Protein AF-A0A510L829-F1 (afdb_monomer_lite)

Structure (mmCIF, N/CA/C/O backbone):
data_AF-A0A510L829-F1
#
_entry.id   AF-A0A510L829-F1
#
loop_
_atom_site.group_PDB
_atom_site.id
_atom_site.type_symbol
_atom_site.label_atom_id
_atom_site.label_alt_id
_atom_site.label_comp_id
_atom_site.label_asym_id
_atom_site.label_entity_id
_atom_site.label_seq_id
_atom_site.pdbx_PDB_ins_code
_atom_site.Cartn_x
_atom_site.Cartn_y
_atom_site.Cartn_z
_atom_site.occupancy
_atom_site.B_iso_or_equiv
_atom_site.auth_seq_id
_atom_site.auth_comp_id
_atom_site.auth_asym_id
_atom_site.auth_atom_id
_atom_site.pdbx_PDB_model_num
ATOM 1 N N . MET A 1 1 ? -24.852 4.505 -1.671 1.00 78.00 1 MET A N 1
ATOM 2 C CA . MET A 1 1 ? -24.824 4.849 -0.239 1.00 78.00 1 MET A CA 1
ATOM 3 C C . MET A 1 1 ? -24.201 6.215 -0.087 1.00 78.00 1 MET A C 1
ATOM 5 O O . MET A 1 1 ? -23.279 6.529 -0.834 1.00 78.00 1 MET A O 1
ATOM 9 N N . ASP A 1 2 ? -24.729 7.018 0.826 1.00 88.12 2 ASP A N 1
ATOM 10 C CA . ASP A 1 2 ? -24.046 8.216 1.311 1.00 88.12 2 ASP A CA 1
ATOM 11 C C . ASP A 1 2 ? -22.936 7.838 2.313 1.00 88.12 2 ASP A C 1
ATOM 13 O O . ASP A 1 2 ? -22.770 6.672 2.687 1.00 88.12 2 ASP A O 1
ATOM 17 N N . LEU A 1 3 ? -22.143 8.831 2.717 1.00 90.25 3 LEU A N 1
ATOM 18 C CA . LEU A 1 3 ? -21.015 8.643 3.630 1.00 90.25 3 LEU A CA 1
ATOM 19 C C . LEU A 1 3 ? -21.450 8.148 5.018 1.00 90.25 3 LEU A C 1
ATOM 21 O O . LEU A 1 3 ? -20.721 7.384 5.649 1.00 90.25 3 LEU A O 1
ATOM 25 N N . GLU A 1 4 ? -22.622 8.565 5.495 1.00 90.31 4 GLU A N 1
ATOM 26 C CA . GLU A 1 4 ? -23.095 8.223 6.835 1.00 90.31 4 GLU A CA 1
ATOM 27 C C . GLU A 1 4 ? -23.523 6.755 6.930 1.00 90.31 4 GLU A C 1
ATOM 29 O O . GLU A 1 4 ? -23.163 6.064 7.884 1.00 90.31 4 GLU A O 1
ATOM 34 N N . ASN A 1 5 ? -24.213 6.244 5.911 1.00 90.44 5 ASN A N 1
ATOM 35 C CA . ASN A 1 5 ? -24.582 4.834 5.830 1.00 90.44 5 ASN A CA 1
ATOM 36 C C . ASN A 1 5 ? -23.345 3.936 5.718 1.00 90.44 5 ASN A C 1
ATOM 38 O O . ASN A 1 5 ? -23.229 2.950 6.442 1.00 90.44 5 ASN A O 1
ATOM 42 N N . VAL A 1 6 ? -22.367 4.325 4.890 1.00 92.88 6 VAL A N 1
ATOM 43 C CA . VAL A 1 6 ? -21.080 3.614 4.799 1.00 92.88 6 VAL A CA 1
ATOM 44 C C . VAL A 1 6 ? -20.370 3.584 6.153 1.00 92.88 6 VAL A C 1
ATOM 46 O O . VAL A 1 6 ? -19.874 2.539 6.569 1.00 92.88 6 VAL A O 1
ATOM 49 N N . ARG A 1 7 ? -20.348 4.707 6.877 1.00 92.44 7 ARG A N 1
ATOM 50 C CA . ARG A 1 7 ? -19.762 4.778 8.221 1.00 92.44 7 ARG A CA 1
ATOM 51 C C . ARG A 1 7 ? -20.457 3.827 9.195 1.00 92.44 7 ARG A C 1
ATOM 53 O O . ARG A 1 7 ? -19.771 3.135 9.946 1.00 92.44 7 ARG A O 1
ATOM 60 N N . LYS A 1 8 ? -21.793 3.779 9.182 1.00 91.12 8 LYS A N 1
ATOM 61 C CA . LYS A 1 8 ? -22.579 2.868 10.031 1.00 91.12 8 LYS A CA 1
ATOM 62 C C . LYS A 1 8 ? -22.248 1.406 9.743 1.00 91.12 8 LYS A C 1
ATOM 64 O O . LYS A 1 8 ? -22.089 0.647 10.689 1.00 91.12 8 LYS A O 1
ATOM 69 N N . GLU A 1 9 ? -22.058 1.018 8.484 1.00 92.56 9 GLU A N 1
ATOM 70 C CA . GLU A 1 9 ? -21.646 -0.354 8.155 1.00 92.56 9 GLU A CA 1
ATOM 71 C C . GLU A 1 9 ? -20.223 -0.660 8.635 1.00 92.56 9 GLU A C 1
ATOM 73 O O . GLU A 1 9 ? -20.008 -1.652 9.329 1.00 92.56 9 GLU A O 1
ATOM 78 N N . ILE A 1 10 ? -19.262 0.226 8.355 1.00 92.06 10 ILE A N 1
ATOM 79 C CA . ILE A 1 10 ? -17.854 0.022 8.733 1.00 92.06 10 ILE A CA 1
ATOM 80 C C . ILE A 1 10 ? -17.678 -0.033 10.256 1.00 92.06 10 ILE A C 1
ATOM 82 O O . ILE A 1 10 ? -16.890 -0.838 10.746 1.00 92.06 10 ILE A O 1
ATOM 86 N N . LEU A 1 11 ? -18.390 0.801 11.017 1.00 89.25 11 LEU A N 1
ATOM 87 C CA . LEU A 1 11 ? -18.209 0.930 12.470 1.00 89.25 11 LEU A CA 1
ATOM 88 C C . LEU A 1 11 ? -19.285 0.207 13.299 1.00 89.25 11 LEU A C 1
ATOM 90 O O . LEU A 1 11 ? -19.182 0.124 14.528 1.00 89.25 11 LEU A O 1
ATOM 94 N N . GLY A 1 12 ? -20.349 -0.279 12.671 1.00 82.06 12 GLY A N 1
ATOM 95 C CA . GLY A 1 12 ? -21.508 -0.848 13.360 1.00 82.06 12 GLY A CA 1
ATOM 96 C C . GLY A 1 12 ? -21.617 -2.361 13.251 1.00 82.06 12 GLY A C 1
ATOM 97 O O . GLY A 1 12 ? -22.082 -2.984 14.201 1.00 82.06 12 GLY A O 1
ATOM 98 N N . VAL A 1 13 ? -21.179 -2.950 12.135 1.00 84.56 13 VAL A N 1
ATOM 99 C CA . VAL A 1 13 ? -21.468 -4.351 11.796 1.00 84.56 13 VAL A CA 1
ATOM 100 C C . VAL A 1 13 ? -20.179 -5.107 11.489 1.00 84.56 13 VAL A C 1
ATOM 102 O O . VAL A 1 13 ? -19.256 -4.568 10.884 1.00 84.56 13 VAL A O 1
ATOM 105 N N . LYS A 1 14 ? -20.093 -6.378 11.890 1.00 89.06 14 LYS A N 1
ATOM 106 C CA . LYS A 1 14 ? -19.001 -7.258 11.461 1.00 89.06 14 LYS A CA 1
ATOM 107 C C . LYS A 1 14 ? -19.240 -7.680 10.016 1.00 89.06 14 LYS A C 1
ATOM 109 O O . LYS A 1 14 ? -20.151 -8.459 9.769 1.00 89.06 14 LYS A O 1
ATOM 114 N N . LEU A 1 15 ? -18.406 -7.185 9.106 1.00 91.56 15 LEU A N 1
ATOM 115 C CA . LEU A 1 15 ? -18.567 -7.438 7.677 1.00 91.56 15 LEU A CA 1
ATOM 116 C C . LEU A 1 15 ? -17.893 -8.747 7.245 1.00 91.56 15 LEU A C 1
ATOM 118 O O . LEU A 1 15 ? -16.832 -9.136 7.772 1.00 91.56 15 LEU A O 1
ATOM 122 N N . ASP A 1 16 ? -18.500 -9.398 6.257 1.00 90.88 16 ASP A N 1
ATOM 123 C CA . ASP A 1 16 ? -17.880 -10.475 5.489 1.00 90.88 16 ASP A CA 1
ATOM 124 C C . ASP A 1 16 ? -17.062 -9.954 4.289 1.00 90.88 16 ASP A C 1
ATOM 126 O O . ASP A 1 16 ? -16.963 -8.751 4.035 1.00 90.88 16 ASP A O 1
ATOM 130 N N . ILE A 1 17 ? -16.416 -10.868 3.554 1.00 87.81 17 ILE A N 1
ATOM 131 C CA . ILE A 1 17 ? -15.543 -10.493 2.434 1.00 87.81 17 ILE A CA 1
ATOM 132 C C . ILE A 1 17 ? -16.301 -9.828 1.279 1.00 87.81 17 ILE A C 1
ATOM 134 O O . ILE A 1 17 ? -15.794 -8.876 0.689 1.00 87.81 17 ILE A O 1
ATOM 138 N N . SER A 1 18 ? -17.509 -10.299 0.970 1.00 89.88 18 SER A N 1
ATOM 139 C CA . SER A 1 18 ? -18.330 -9.780 -0.125 1.00 89.88 18 SER A CA 1
ATOM 140 C C . SER A 1 18 ? -18.865 -8.387 0.203 1.00 89.88 18 SER A C 1
ATOM 142 O O . SER A 1 18 ? -18.857 -7.483 -0.639 1.00 89.88 18 SER A O 1
ATOM 144 N N . GLU A 1 19 ? -19.232 -8.177 1.466 1.00 94.38 19 GLU A N 1
ATOM 145 C CA . GLU A 1 19 ? -19.656 -6.891 1.987 1.00 94.38 19 GLU A CA 1
ATOM 146 C C . GLU A 1 19 ? -18.511 -5.881 1.961 1.00 94.38 19 GLU A C 1
ATOM 148 O O . GLU A 1 19 ? -18.736 -4.740 1.555 1.00 94.38 19 GLU A O 1
ATOM 153 N N . TYR A 1 20 ? -17.270 -6.283 2.273 1.00 94.75 20 TYR A N 1
ATOM 154 C CA . TYR A 1 20 ? -16.120 -5.387 2.117 1.00 94.75 20 TYR A CA 1
ATOM 155 C C . TYR A 1 20 ? -15.978 -4.868 0.685 1.00 94.75 20 TYR A C 1
ATOM 157 O O . TYR A 1 20 ? -15.762 -3.669 0.514 1.00 94.75 20 TYR A O 1
ATOM 165 N N . PHE A 1 21 ? -16.165 -5.704 -0.346 1.00 94.12 21 PHE A N 1
ATOM 166 C CA . PHE A 1 21 ? -16.096 -5.238 -1.739 1.00 94.12 21 PHE A CA 1
ATOM 167 C C . PHE A 1 21 ? -17.168 -4.182 -2.025 1.00 94.12 21 PHE A C 1
ATOM 169 O O . PHE A 1 21 ? -16.870 -3.116 -2.579 1.00 94.12 21 PHE A O 1
ATOM 176 N N . ARG A 1 22 ? -18.411 -4.438 -1.595 1.00 95.50 22 ARG A N 1
ATOM 177 C CA . ARG A 1 22 ? -19.544 -3.513 -1.757 1.00 95.50 22 ARG A CA 1
ATOM 178 C C . ARG A 1 22 ? -19.311 -2.185 -1.034 1.00 95.50 22 ARG A C 1
ATOM 180 O O . ARG A 1 22 ? -19.528 -1.112 -1.610 1.00 95.50 22 ARG A O 1
ATOM 187 N N . VAL A 1 23 ? -18.876 -2.248 0.222 1.00 96.44 23 VAL A N 1
ATOM 188 C CA . VAL A 1 23 ? -18.633 -1.076 1.071 1.00 96.44 23 VAL A CA 1
ATOM 189 C C . VAL A 1 23 ? -17.452 -0.274 0.535 1.00 96.44 23 VAL A C 1
ATOM 191 O O . VAL A 1 23 ? -17.589 0.928 0.309 1.00 96.44 23 VAL A O 1
ATOM 194 N N . ALA A 1 24 ? -16.330 -0.925 0.218 1.00 96.62 24 ALA A N 1
ATOM 195 C CA . ALA A 1 24 ? -15.166 -0.280 -0.385 1.00 96.62 24 ALA A CA 1
ATOM 196 C C . ALA A 1 24 ? -15.499 0.381 -1.727 1.00 96.62 24 ALA A C 1
ATOM 198 O O . ALA A 1 24 ? -15.042 1.488 -2.001 1.00 96.62 24 ALA A O 1
ATOM 199 N N . PHE A 1 25 ? -16.357 -0.235 -2.546 1.00 96.69 25 PHE A N 1
ATOM 200 C CA . PHE A 1 25 ? -16.797 0.360 -3.811 1.00 96.69 25 PHE A CA 1
ATOM 201 C C . PHE A 1 25 ? -17.675 1.591 -3.601 1.00 96.69 25 PHE A C 1
ATOM 203 O O . PHE A 1 25 ? -17.568 2.572 -4.341 1.00 96.69 25 PHE A O 1
ATOM 210 N N . SER A 1 26 ? -18.497 1.583 -2.552 1.00 97.25 26 SER A N 1
ATOM 211 C CA . SER A 1 26 ? -19.253 2.765 -2.142 1.00 97.25 26 SER A CA 1
ATOM 212 C C . SER A 1 26 ? -18.320 3.889 -1.683 1.00 97.25 26 SER A C 1
ATOM 214 O O . SER A 1 26 ? -18.477 5.020 -2.142 1.00 97.25 26 SER A O 1
ATOM 216 N N . VAL A 1 27 ? -17.295 3.583 -0.875 1.00 97.44 27 VAL A N 1
ATOM 217 C CA . VAL A 1 27 ? -16.257 4.555 -0.478 1.00 97.44 27 VAL A CA 1
ATOM 218 C C . VAL A 1 27 ? -15.522 5.107 -1.700 1.00 97.44 27 VAL A C 1
ATOM 220 O O . VAL A 1 27 ? -15.381 6.321 -1.832 1.00 97.44 27 VAL A O 1
ATOM 223 N N . PHE A 1 28 ? -15.102 4.243 -2.625 1.00 97.19 28 PHE A N 1
ATOM 224 C CA . PHE A 1 28 ? -14.422 4.630 -3.861 1.00 97.19 28 PHE A CA 1
ATOM 225 C C . PHE A 1 28 ? -15.260 5.610 -4.692 1.00 97.19 28 PHE A C 1
ATOM 227 O O . PHE A 1 28 ? -14.765 6.667 -5.084 1.00 97.19 28 PHE A O 1
ATOM 234 N N . LYS A 1 29 ? -16.557 5.328 -4.885 1.00 97.00 29 LYS A N 1
ATOM 235 C CA . LYS A 1 29 ? -17.491 6.237 -5.573 1.00 97.00 29 LYS A CA 1
ATOM 236 C C . LYS A 1 29 ? -17.628 7.587 -4.871 1.00 97.00 29 LYS A C 1
ATOM 238 O O . LYS A 1 29 ? -17.609 8.622 -5.536 1.00 97.00 29 LYS A O 1
ATOM 243 N N . ILE A 1 30 ? -17.755 7.586 -3.543 1.00 96.12 30 ILE A N 1
ATOM 244 C CA . ILE A 1 30 ? -17.842 8.817 -2.743 1.00 96.12 30 ILE A CA 1
ATOM 245 C C . ILE A 1 30 ? -16.570 9.653 -2.924 1.00 96.12 30 ILE A C 1
ATOM 247 O O . ILE A 1 30 ? -16.647 10.852 -3.188 1.00 96.12 30 ILE A O 1
ATOM 251 N N . LEU A 1 31 ? -15.392 9.029 -2.848 1.00 96.19 31 LEU A N 1
ATOM 252 C CA . LEU A 1 31 ? -14.116 9.720 -3.032 1.00 96.19 31 LEU A CA 1
ATOM 253 C C . LEU A 1 31 ? -13.934 10.247 -4.459 1.00 96.19 31 LEU A C 1
ATOM 255 O O . LEU A 1 31 ? -13.468 11.373 -4.615 1.00 96.19 31 LEU A O 1
ATOM 259 N N . LEU A 1 32 ? -14.347 9.502 -5.488 1.00 95.06 32 LEU A N 1
ATOM 260 C CA . LEU A 1 32 ? -14.341 9.992 -6.870 1.00 95.06 32 LEU A CA 1
ATOM 261 C C . LEU A 1 32 ? -15.241 11.215 -7.060 1.00 95.06 32 LEU A C 1
ATOM 263 O O . LEU A 1 32 ? -14.905 12.109 -7.833 1.00 95.06 32 LEU A O 1
ATOM 267 N N . LYS A 1 33 ? -16.380 11.279 -6.363 1.00 95.00 33 LYS A N 1
ATOM 268 C CA . LYS A 1 33 ? -17.305 12.413 -6.464 1.00 95.00 33 LYS A CA 1
ATOM 269 C C . LYS A 1 33 ? -16.796 13.636 -5.701 1.00 95.00 33 LYS A C 1
ATOM 271 O O . LYS A 1 33 ? -16.801 14.738 -6.243 1.00 95.00 33 LYS A O 1
ATOM 276 N N . GLU A 1 34 ? -16.365 13.437 -4.459 1.00 92.94 34 GLU A N 1
ATOM 277 C CA . GLU A 1 34 ? -16.105 14.518 -3.499 1.00 92.94 34 GLU A CA 1
ATOM 278 C C . GLU A 1 34 ? -14.629 14.929 -3.420 1.00 92.94 34 GLU A C 1
ATOM 280 O O . GLU A 1 34 ? -14.325 16.073 -3.105 1.00 92.94 34 GLU A O 1
ATOM 285 N N . ASN A 1 35 ? -13.699 14.018 -3.709 1.00 92.88 35 ASN A N 1
ATOM 286 C CA . ASN A 1 35 ? -12.253 14.207 -3.560 1.00 92.88 35 ASN A CA 1
ATOM 287 C C . ASN A 1 35 ? -11.506 13.868 -4.866 1.00 92.88 35 ASN A C 1
ATOM 289 O O . ASN A 1 35 ? -10.515 13.135 -4.857 1.00 92.88 35 ASN A O 1
ATOM 293 N N . LYS A 1 36 ? -11.964 14.428 -5.995 1.00 94.50 36 LYS A N 1
ATOM 294 C CA . LYS A 1 36 ? -11.432 14.159 -7.348 1.00 94.50 36 LYS A CA 1
ATOM 295 C C . LYS A 1 36 ? -9.912 14.278 -7.446 1.00 94.50 36 LYS A C 1
ATOM 297 O O . LYS A 1 36 ? -9.271 13.375 -7.966 1.00 94.50 36 LYS A O 1
ATOM 302 N N . LEU A 1 37 ? -9.337 15.360 -6.909 1.00 95.19 37 LEU A N 1
ATOM 303 C CA . LEU A 1 37 ? -7.887 15.582 -6.939 1.00 95.19 37 LEU A CA 1
ATOM 304 C C . LEU A 1 37 ? -7.125 14.507 -6.165 1.00 95.19 37 LEU A C 1
ATOM 306 O O . LEU A 1 37 ? -6.118 14.013 -6.653 1.00 95.19 37 LEU A O 1
ATOM 310 N N . LEU A 1 38 ? -7.617 14.110 -4.987 1.00 95.31 38 LEU A N 1
ATOM 311 C CA . LEU A 1 38 ? -6.984 13.052 -4.199 1.00 95.31 38 LEU A CA 1
ATOM 312 C C . LEU A 1 38 ? -6.966 11.740 -4.986 1.00 95.31 38 LEU A C 1
ATOM 314 O O . LEU A 1 38 ? -5.921 11.117 -5.089 1.00 95.31 38 LEU A O 1
ATOM 318 N N . MET A 1 39 ? -8.106 11.365 -5.572 1.00 97.06 39 MET A N 1
ATOM 319 C CA . MET A 1 39 ? -8.224 10.146 -6.373 1.00 97.06 39 MET A CA 1
ATOM 320 C C . MET A 1 39 ? -7.363 10.193 -7.635 1.00 97.06 39 MET A C 1
ATOM 322 O O . MET A 1 39 ? -6.735 9.195 -7.975 1.00 97.06 39 MET A O 1
ATOM 326 N N . PHE A 1 40 ? -7.304 11.346 -8.304 1.00 96.00 40 PHE A N 1
ATOM 327 C CA . PHE A 1 40 ? -6.459 11.549 -9.475 1.00 96.00 40 PHE A CA 1
ATOM 328 C C . PHE A 1 40 ? -4.975 11.410 -9.129 1.00 96.00 40 PHE A C 1
ATOM 330 O O . PHE A 1 40 ? -4.264 10.680 -9.814 1.00 96.00 40 PHE A O 1
ATOM 337 N N . PHE A 1 41 ? -4.513 12.042 -8.045 1.00 95.25 41 PHE A N 1
ATOM 338 C CA . PHE A 1 41 ? -3.127 11.898 -7.603 1.00 95.25 41 PHE A CA 1
ATOM 339 C C . PHE A 1 41 ? -2.817 10.480 -7.126 1.00 95.25 41 PHE A C 1
ATOM 341 O O . PHE A 1 41 ? -1.756 9.980 -7.478 1.00 95.25 41 PHE A O 1
ATOM 348 N N . SER A 1 42 ? -3.728 9.801 -6.415 1.00 95.31 42 SER A N 1
ATOM 349 C CA . SER A 1 42 ? -3.552 8.382 -6.070 1.00 95.31 42 SER A CA 1
ATOM 350 C C . SER A 1 42 ? -3.389 7.530 -7.322 1.00 95.31 42 SER A C 1
ATOM 352 O O . SER A 1 42 ? -2.429 6.779 -7.420 1.00 95.31 42 SER A O 1
ATOM 354 N N . PHE A 1 43 ? -4.266 7.705 -8.313 1.00 95.56 43 PHE A N 1
ATOM 355 C CA . PHE A 1 43 ? -4.174 6.999 -9.587 1.00 95.56 43 PHE A CA 1
ATOM 356 C C . PHE A 1 43 ? -2.855 7.278 -10.314 1.00 95.56 43 PHE A C 1
ATOM 358 O O . PHE A 1 43 ? -2.173 6.335 -10.704 1.00 95.56 43 PHE A O 1
ATOM 365 N N . LEU A 1 44 ? -2.474 8.550 -10.467 1.00 94.00 44 LEU A N 1
ATOM 366 C CA . LEU A 1 44 ? -1.242 8.937 -11.154 1.00 94.00 44 LEU A CA 1
ATOM 367 C C . LEU A 1 44 ? -0.016 8.359 -10.445 1.00 94.00 44 LEU A C 1
ATOM 369 O O . LEU A 1 44 ? 0.896 7.850 -11.092 1.00 94.00 44 LEU A O 1
ATOM 373 N N . ILE A 1 45 ? -0.014 8.409 -9.111 1.00 92.25 45 ILE A N 1
ATOM 374 C CA . ILE A 1 45 ? 1.095 7.916 -8.310 1.00 92.25 45 ILE A CA 1
ATOM 375 C C . ILE A 1 45 ? 1.227 6.402 -8.446 1.00 92.25 45 ILE A C 1
ATOM 377 O O . ILE A 1 45 ? 2.311 5.888 -8.716 1.00 92.25 45 ILE A O 1
ATOM 381 N N . THR A 1 46 ? 0.118 5.681 -8.325 1.00 91.56 46 THR A N 1
ATOM 382 C CA . THR A 1 46 ? 0.093 4.237 -8.535 1.00 91.56 46 THR A CA 1
ATOM 383 C C . THR A 1 46 ? 0.517 3.871 -9.956 1.00 91.56 46 THR A C 1
ATOM 385 O O . THR A 1 46 ? 1.314 2.954 -10.124 1.00 91.56 46 THR A O 1
ATOM 388 N N . LEU A 1 47 ? 0.045 4.595 -10.975 1.00 90.62 47 LEU A N 1
ATOM 389 C CA . LEU A 1 47 ? 0.392 4.339 -12.372 1.00 90.62 47 LEU A CA 1
ATOM 390 C C . LEU A 1 47 ? 1.897 4.494 -12.619 1.00 90.62 47 LEU A C 1
ATOM 392 O O . LEU A 1 47 ? 2.514 3.587 -13.174 1.00 90.62 47 LEU A O 1
ATOM 396 N N . ILE A 1 48 ? 2.498 5.601 -12.169 1.00 88.81 48 ILE A N 1
ATOM 397 C CA . ILE A 1 48 ? 3.945 5.835 -12.301 1.00 88.81 48 ILE A CA 1
ATOM 398 C C . ILE A 1 48 ? 4.726 4.745 -11.562 1.00 88.81 48 ILE A C 1
ATOM 400 O O . ILE A 1 48 ? 5.674 4.194 -12.122 1.00 88.81 48 ILE A O 1
ATOM 404 N N . GLY A 1 49 ? 4.314 4.396 -10.340 1.00 86.31 49 GLY A N 1
ATOM 405 C CA . GLY A 1 49 ? 4.953 3.343 -9.549 1.00 86.31 49 GLY A CA 1
ATOM 406 C C . GLY A 1 49 ? 4.905 1.971 -10.228 1.00 86.31 49 GLY A C 1
ATOM 407 O O . GLY A 1 49 ? 5.926 1.294 -10.302 1.00 86.31 49 GLY A O 1
ATOM 408 N N . VAL A 1 50 ? 3.751 1.582 -10.780 1.00 84.44 50 VAL A N 1
ATOM 409 C CA . VAL A 1 50 ? 3.586 0.311 -11.504 1.00 84.44 50 VAL A CA 1
ATOM 410 C C . VAL A 1 50 ? 4.427 0.296 -12.776 1.00 84.44 50 VAL A C 1
ATOM 412 O O . VAL A 1 50 ? 5.180 -0.649 -12.985 1.00 84.44 50 VAL A O 1
ATOM 415 N N . VAL A 1 51 ? 4.336 1.336 -13.610 1.00 84.19 51 VAL A N 1
ATOM 416 C CA . VAL A 1 51 ? 5.072 1.401 -14.883 1.00 84.19 51 VAL A CA 1
ATOM 417 C C . VAL A 1 51 ? 6.578 1.359 -14.638 1.00 84.19 51 VAL A C 1
ATOM 419 O O . VAL A 1 51 ? 7.271 0.537 -15.232 1.00 84.19 51 VAL A O 1
ATOM 422 N N . SER A 1 52 ? 7.085 2.205 -13.739 1.00 81.62 52 SER A N 1
ATOM 423 C CA . SER A 1 52 ? 8.519 2.256 -13.437 1.00 81.62 52 SER A CA 1
ATOM 424 C C . SER A 1 52 ? 9.014 0.975 -12.757 1.00 81.62 52 SER A C 1
ATOM 426 O O . SER A 1 52 ? 10.046 0.450 -13.160 1.00 81.62 52 SER A O 1
ATOM 428 N N . GLY A 1 53 ? 8.264 0.411 -11.803 1.00 79.75 53 GLY A N 1
ATOM 429 C CA . GLY A 1 53 ? 8.652 -0.831 -11.126 1.00 79.75 53 GLY A CA 1
ATOM 430 C C . GLY A 1 53 ? 8.686 -2.039 -12.053 1.00 79.75 53 GLY A C 1
ATOM 431 O O . GLY A 1 53 ? 9.630 -2.821 -12.014 1.00 79.75 53 GLY A O 1
ATOM 432 N N . VAL A 1 54 ? 7.698 -2.165 -12.937 1.00 79.25 54 VAL A N 1
ATOM 433 C CA . VAL A 1 54 ? 7.666 -3.236 -13.935 1.00 79.25 54 VAL A CA 1
ATOM 434 C C . VAL A 1 54 ? 8.845 -3.134 -14.913 1.00 79.25 54 VAL A C 1
ATOM 436 O O . VAL A 1 54 ? 9.443 -4.157 -15.240 1.00 79.25 54 VAL A O 1
ATOM 439 N N . ILE A 1 55 ? 9.209 -1.923 -15.350 1.00 76.88 55 ILE A N 1
ATOM 440 C CA . ILE A 1 55 ? 10.356 -1.704 -16.247 1.00 76.88 55 ILE A CA 1
ATOM 441 C C . ILE A 1 55 ? 11.673 -2.061 -15.553 1.00 76.88 55 ILE A C 1
ATOM 443 O O . ILE A 1 55 ? 12.465 -2.796 -16.132 1.00 76.88 55 ILE A O 1
ATOM 447 N N . VAL A 1 56 ? 11.884 -1.607 -14.312 1.00 78.06 56 VAL A N 1
ATOM 448 C CA . VAL A 1 56 ? 13.115 -1.889 -13.549 1.00 78.06 56 VAL A CA 1
ATOM 449 C C . VAL A 1 56 ? 13.267 -3.385 -13.259 1.00 78.06 56 VAL A C 1
ATOM 451 O O . VAL A 1 56 ? 14.351 -3.935 -13.422 1.00 78.06 56 VAL A O 1
ATOM 454 N N . ILE A 1 57 ? 12.189 -4.077 -12.873 1.00 76.25 57 ILE A N 1
ATOM 455 C CA . ILE A 1 57 ? 12.234 -5.535 -12.666 1.00 76.25 57 ILE A CA 1
ATOM 456 C C . ILE A 1 57 ? 12.504 -6.255 -13.994 1.00 76.25 57 ILE A C 1
ATOM 458 O O . ILE A 1 57 ? 13.295 -7.195 -14.036 1.00 76.25 57 ILE A O 1
ATOM 462 N N . GLY A 1 58 ? 11.876 -5.812 -15.087 1.00 74.50 58 GLY A N 1
ATOM 463 C CA . GLY A 1 58 ? 12.140 -6.348 -16.421 1.00 74.50 58 GLY A CA 1
ATOM 464 C C . GLY A 1 58 ? 13.606 -6.188 -16.836 1.00 74.50 58 GLY A C 1
ATOM 465 O O . GLY A 1 58 ? 14.204 -7.142 -17.321 1.00 74.50 58 GLY A O 1
ATOM 466 N N . GLU A 1 59 ? 14.198 -5.017 -16.587 1.00 72.50 59 GLU A N 1
ATOM 467 C CA . GLU A 1 59 ? 15.621 -4.738 -16.811 1.00 72.50 59 GLU A CA 1
ATOM 468 C C . GLU A 1 59 ? 16.522 -5.686 -16.009 1.00 72.50 59 GLU A C 1
ATOM 470 O O . GLU A 1 59 ? 17.438 -6.273 -16.581 1.00 72.50 59 GLU A O 1
ATOM 475 N N . GLN A 1 60 ? 16.236 -5.892 -14.718 1.00 73.56 60 GLN A N 1
ATOM 476 C CA . GLN A 1 60 ? 16.999 -6.808 -13.860 1.00 73.56 60 GLN A CA 1
ATOM 477 C C . GLN A 1 60 ? 16.990 -8.243 -14.402 1.00 73.56 60 GLN A C 1
ATOM 479 O O . GLN A 1 60 ? 18.050 -8.847 -14.548 1.00 73.56 60 GLN A O 1
ATOM 484 N N . ILE A 1 61 ? 15.813 -8.759 -14.773 1.00 72.94 61 ILE A N 1
ATOM 485 C CA . ILE A 1 61 ? 15.660 -10.117 -15.325 1.00 72.94 61 ILE A CA 1
ATOM 486 C C . ILE A 1 61 ? 16.455 -10.277 -16.631 1.00 72.94 61 ILE A C 1
ATOM 488 O O . ILE A 1 61 ? 17.066 -11.314 -16.876 1.00 72.94 61 ILE A O 1
ATOM 492 N N . ILE A 1 62 ? 16.456 -9.253 -17.484 1.00 71.00 62 ILE A N 1
ATOM 493 C CA . ILE A 1 62 ? 17.160 -9.270 -18.773 1.00 71.00 62 ILE A CA 1
ATOM 494 C C . ILE A 1 62 ? 18.676 -9.135 -18.593 1.00 71.00 62 ILE A C 1
ATOM 496 O O . ILE A 1 62 ? 19.434 -9.760 -19.337 1.00 71.00 62 ILE A O 1
ATOM 500 N N . GLY A 1 63 ? 19.112 -8.347 -17.607 1.00 69.56 63 GLY A N 1
ATOM 501 C CA . GLY A 1 63 ? 20.509 -8.243 -17.188 1.00 69.56 63 GLY A CA 1
ATOM 502 C C . GLY A 1 63 ? 21.068 -9.576 -16.700 1.00 69.56 63 GLY A C 1
ATOM 503 O O . GLY A 1 63 ? 22.135 -9.983 -17.150 1.00 69.56 63 GLY A O 1
ATOM 504 N N . GLU A 1 64 ? 20.320 -10.291 -15.856 1.00 68.75 64 GLU A N 1
ATOM 505 C CA . GLU A 1 64 ? 20.687 -11.638 -15.393 1.00 68.75 64 GLU A CA 1
ATOM 506 C C . GLU A 1 64 ? 20.720 -12.673 -16.527 1.00 68.75 64 GLU A C 1
ATOM 508 O O . GLU A 1 64 ? 21.494 -13.624 -16.473 1.00 68.75 64 GLU A O 1
ATOM 513 N N . ALA A 1 65 ? 19.910 -12.485 -17.571 1.00 68.75 65 ALA A N 1
ATOM 514 C CA . ALA A 1 65 ? 19.876 -13.358 -18.742 1.00 68.75 65 ALA A CA 1
ATOM 515 C C . ALA A 1 65 ? 20.962 -13.045 -19.798 1.00 68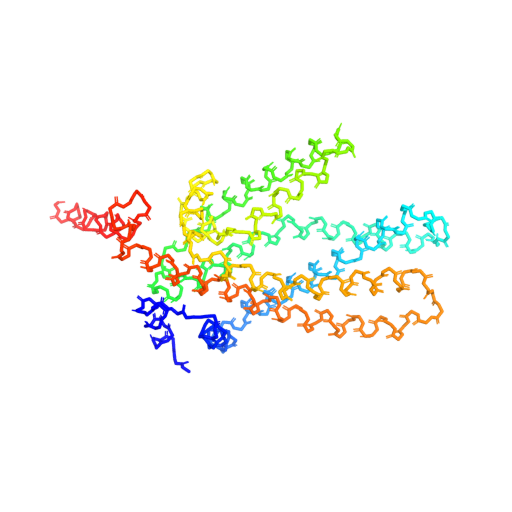.75 65 ALA A C 1
ATOM 517 O O . ALA A 1 65 ? 20.917 -13.626 -20.879 1.00 68.75 65 ALA A O 1
ATOM 518 N N . GLU A 1 66 ? 21.893 -12.114 -19.531 1.00 66.50 66 GLU A N 1
ATOM 519 C CA . GLU A 1 66 ? 22.955 -11.638 -20.449 1.00 66.50 66 GLU A CA 1
ATOM 520 C C . GLU A 1 66 ? 22.453 -11.030 -21.779 1.00 66.50 66 GLU A C 1
ATOM 522 O O . GLU A 1 66 ? 23.225 -10.705 -22.678 1.00 66.50 66 GLU A O 1
ATOM 527 N N . ILE A 1 67 ? 21.148 -10.776 -21.905 1.00 62.53 67 ILE A N 1
ATOM 528 C CA . ILE A 1 67 ? 20.536 -10.176 -23.106 1.00 62.53 67 ILE A CA 1
ATOM 529 C C . ILE A 1 67 ? 20.855 -8.665 -23.188 1.00 62.53 67 ILE A C 1
ATOM 531 O O . ILE A 1 67 ? 20.723 -8.034 -24.238 1.00 62.53 67 ILE A O 1
ATOM 535 N N . TYR A 1 68 ? 21.322 -8.072 -22.085 1.00 61.16 68 TYR A N 1
ATOM 536 C CA . TYR A 1 68 ? 21.527 -6.631 -21.932 1.00 61.16 68 TYR A CA 1
ATOM 537 C C . TYR A 1 68 ? 22.652 -6.038 -22.800 1.00 61.16 68 TYR A C 1
ATOM 539 O O . TYR A 1 68 ? 22.607 -4.856 -23.166 1.00 61.16 68 TYR A O 1
ATOM 547 N N . GLU A 1 69 ? 23.653 -6.839 -23.182 1.00 62.97 69 GLU A N 1
ATOM 548 C CA . GLU A 1 69 ? 24.730 -6.382 -24.074 1.00 62.97 69 GLU A CA 1
ATOM 549 C C . GLU A 1 69 ? 24.210 -5.988 -25.463 1.00 62.97 69 GLU A C 1
ATOM 551 O O . GLU A 1 69 ? 24.801 -5.126 -26.115 1.00 62.97 69 GLU A O 1
ATOM 556 N N . TYR A 1 70 ? 23.053 -6.526 -25.863 1.00 64.31 70 TYR A N 1
ATOM 557 C CA . TYR A 1 70 ? 22.436 -6.312 -27.171 1.00 64.31 70 TYR A CA 1
ATOM 558 C C . TYR A 1 70 ? 21.690 -4.973 -27.315 1.00 64.31 70 TYR A C 1
ATOM 560 O O . TYR A 1 70 ? 21.244 -4.634 -28.414 1.00 64.31 70 TYR A O 1
ATOM 568 N N . TYR A 1 71 ? 21.540 -4.194 -26.236 1.00 70.69 71 TYR A N 1
ATOM 569 C CA . TYR A 1 71 ? 20.893 -2.881 -26.306 1.00 70.69 71 TYR A CA 1
ATOM 570 C C . TYR A 1 71 ? 21.843 -1.776 -26.759 1.00 70.69 71 TYR A C 1
ATOM 572 O O . TYR A 1 71 ? 22.981 -1.653 -26.283 1.00 70.69 71 TYR A O 1
ATOM 580 N N . ASP A 1 72 ? 21.319 -0.905 -27.622 1.00 76.94 72 ASP A N 1
ATOM 581 C CA . ASP A 1 72 ? 21.985 0.329 -28.009 1.00 76.94 72 ASP A CA 1
ATOM 582 C C . ASP A 1 72 ? 22.119 1.317 -26.831 1.00 76.94 72 ASP A C 1
ATOM 584 O O . ASP A 1 72 ? 21.505 1.188 -25.766 1.00 76.94 72 ASP A O 1
ATOM 588 N N . ILE A 1 73 ? 22.973 2.324 -27.022 1.00 77.88 73 ILE A N 1
ATOM 589 C CA . ILE A 1 73 ? 23.262 3.352 -26.013 1.00 77.88 73 ILE A CA 1
ATOM 590 C C . ILE A 1 73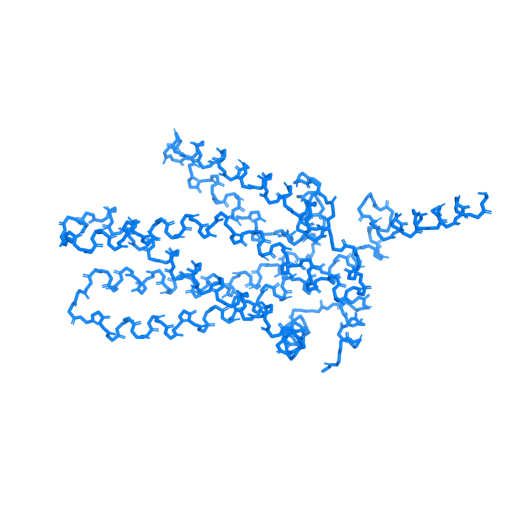 ? 22.000 4.134 -25.622 1.00 77.88 73 ILE A C 1
ATOM 592 O O . ILE A 1 73 ? 21.839 4.492 -24.457 1.00 77.88 73 ILE A O 1
ATOM 596 N N . VAL A 1 74 ? 21.094 4.385 -26.571 1.00 76.25 74 VAL A N 1
ATOM 597 C CA . VAL A 1 74 ? 19.868 5.159 -26.329 1.00 76.25 74 VAL A CA 1
ATOM 598 C C . VAL A 1 74 ? 18.938 4.406 -25.378 1.00 76.25 74 VAL A C 1
ATOM 600 O O . VAL A 1 74 ? 18.444 4.983 -24.412 1.00 76.25 74 VAL A O 1
ATOM 603 N N . THR A 1 75 ? 18.757 3.106 -25.593 1.00 74.25 75 THR A N 1
ATOM 604 C CA . THR A 1 75 ? 17.928 2.237 -24.754 1.00 74.25 75 THR A CA 1
ATOM 605 C C . THR A 1 75 ? 18.501 2.131 -23.344 1.00 74.25 75 THR A C 1
ATOM 607 O O . THR A 1 75 ? 17.766 2.288 -22.371 1.00 74.25 75 THR A O 1
ATOM 610 N N . LYS A 1 76 ? 19.825 1.971 -23.218 1.00 76.69 76 LYS A N 1
ATOM 611 C CA . LYS A 1 76 ? 20.517 1.964 -21.917 1.00 76.69 76 LYS A CA 1
ATOM 612 C C . LYS A 1 76 ? 20.325 3.279 -21.152 1.00 76.69 76 LYS A C 1
ATOM 614 O O . LYS A 1 76 ? 20.073 3.258 -19.950 1.00 76.69 76 LYS A O 1
ATOM 619 N N . LEU A 1 77 ? 20.386 4.425 -21.837 1.00 79.81 77 LEU A N 1
ATOM 620 C CA . LEU A 1 77 ? 20.123 5.735 -21.225 1.00 79.81 77 LEU A CA 1
ATOM 621 C C . LEU A 1 77 ? 18.668 5.881 -20.753 1.00 79.81 77 LEU A C 1
ATOM 623 O O . LEU A 1 77 ? 18.434 6.418 -19.670 1.00 79.81 77 LEU A O 1
ATOM 627 N N . ILE A 1 78 ? 17.696 5.388 -21.528 1.00 78.69 78 ILE A N 1
ATOM 628 C CA . ILE A 1 78 ? 16.276 5.392 -21.140 1.00 78.69 78 ILE A CA 1
ATOM 629 C C . ILE A 1 78 ? 16.055 4.534 -19.889 1.00 78.69 78 ILE A C 1
ATOM 631 O O . ILE A 1 78 ? 15.386 4.983 -18.959 1.00 78.69 78 ILE A O 1
ATOM 635 N N . LEU A 1 79 ? 16.632 3.332 -19.836 1.00 77.12 79 LEU A N 1
ATOM 636 C CA . LEU A 1 79 ? 16.519 2.435 -18.682 1.00 77.12 79 LEU A CA 1
ATOM 637 C C . LEU A 1 79 ? 17.154 3.041 -17.422 1.00 77.12 79 LEU A C 1
ATOM 639 O O . LEU A 1 79 ? 16.504 3.111 -16.378 1.00 77.12 79 LEU A O 1
ATOM 643 N N . ALA A 1 80 ? 18.354 3.617 -17.542 1.00 80.62 80 ALA A N 1
ATOM 644 C CA . ALA A 1 80 ? 19.001 4.333 -16.443 1.00 80.62 80 ALA A CA 1
ATOM 645 C C . ALA A 1 80 ? 18.144 5.505 -15.929 1.00 80.62 80 ALA A C 1
ATOM 647 O O . ALA A 1 80 ? 17.978 5.680 -14.719 1.00 80.62 80 ALA A O 1
ATOM 648 N N . PHE A 1 81 ? 17.544 6.284 -16.835 1.00 81.81 81 PHE A N 1
ATOM 649 C CA . PHE A 1 81 ? 16.614 7.350 -16.464 1.00 81.81 81 PHE A CA 1
ATOM 650 C C . PHE A 1 81 ? 15.375 6.803 -15.737 1.00 81.81 81 PHE A C 1
ATOM 652 O O . PHE A 1 81 ? 15.001 7.331 -14.690 1.00 81.81 81 PHE A O 1
ATOM 659 N N . MET A 1 82 ? 14.769 5.720 -16.232 1.00 79.25 82 MET A N 1
ATOM 660 C CA . MET A 1 82 ? 13.606 5.086 -15.598 1.00 79.25 82 MET A CA 1
ATOM 661 C C . MET A 1 82 ? 13.930 4.513 -14.215 1.00 79.25 82 MET A C 1
ATOM 663 O O . MET A 1 82 ? 13.110 4.635 -13.306 1.00 79.25 82 MET A O 1
ATOM 667 N N . SER A 1 83 ? 15.136 3.980 -14.021 1.00 79.75 83 SER A N 1
ATOM 668 C CA . SER A 1 83 ? 15.645 3.545 -12.718 1.00 79.75 83 SER A CA 1
ATOM 669 C C . SER A 1 83 ? 15.784 4.710 -11.726 1.00 79.75 83 SER A C 1
ATOM 671 O O . SER A 1 83 ? 15.385 4.593 -10.565 1.00 79.75 83 SER A O 1
ATOM 673 N N . ILE A 1 84 ? 16.263 5.876 -12.175 1.00 82.56 84 ILE A N 1
ATOM 674 C CA . ILE A 1 84 ? 16.316 7.093 -11.345 1.00 82.56 84 ILE A CA 1
ATOM 675 C C . ILE A 1 84 ? 14.902 7.579 -11.000 1.00 82.56 84 ILE A C 1
ATOM 677 O O . ILE A 1 84 ? 14.625 7.899 -9.841 1.00 82.56 84 ILE A O 1
ATOM 681 N N . VAL A 1 85 ? 13.991 7.602 -11.981 1.00 83.62 85 VAL A N 1
ATOM 682 C CA . VAL A 1 85 ? 12.579 7.954 -11.762 1.00 83.62 85 VAL A CA 1
ATOM 683 C C . VAL A 1 85 ? 11.956 7.014 -10.734 1.00 83.62 85 VAL A C 1
ATOM 685 O O . VAL A 1 85 ? 11.353 7.493 -9.775 1.00 83.62 85 VAL A O 1
ATOM 688 N N . TYR A 1 86 ? 12.152 5.701 -10.877 1.00 83.38 86 TYR A N 1
ATOM 689 C CA . TYR A 1 86 ? 11.687 4.695 -9.924 1.00 83.38 86 TYR A CA 1
ATOM 690 C C . TYR A 1 86 ? 12.209 4.981 -8.512 1.00 83.38 86 TYR A C 1
ATOM 692 O O . TYR A 1 86 ? 11.431 4.974 -7.558 1.00 83.38 86 TYR A O 1
ATOM 700 N N . LEU A 1 87 ? 13.498 5.295 -8.360 1.00 81.88 87 LEU A N 1
ATOM 701 C CA . LEU A 1 87 ? 14.107 5.575 -7.059 1.00 81.88 87 LEU A CA 1
ATOM 702 C C . LEU A 1 87 ? 13.510 6.822 -6.392 1.00 81.88 87 LEU A C 1
ATOM 704 O O . LEU A 1 87 ? 13.064 6.750 -5.245 1.00 81.88 87 LEU A O 1
ATOM 708 N N . ILE A 1 88 ? 13.439 7.948 -7.110 1.00 83.88 88 ILE A N 1
ATOM 709 C CA . ILE A 1 88 ? 12.829 9.192 -6.602 1.00 83.88 88 ILE A CA 1
ATOM 710 C C . ILE A 1 88 ? 11.378 8.929 -6.191 1.00 83.88 88 ILE A C 1
ATOM 712 O O . ILE A 1 88 ? 10.915 9.361 -5.130 1.00 83.88 88 ILE A O 1
ATOM 716 N N . PHE A 1 89 ? 10.664 8.175 -7.021 1.00 82.81 89 PHE A N 1
ATOM 717 C CA . PHE A 1 89 ? 9.263 7.876 -6.813 1.00 82.81 89 PHE A CA 1
ATOM 718 C C . PHE A 1 89 ? 9.019 6.966 -5.601 1.00 82.81 89 PHE A C 1
ATOM 720 O O . PHE A 1 89 ? 8.095 7.214 -4.824 1.00 82.81 89 PHE A O 1
ATOM 727 N N . ASN A 1 90 ? 9.863 5.958 -5.369 1.00 78.75 90 ASN A N 1
ATOM 728 C CA . ASN A 1 90 ? 9.786 5.090 -4.187 1.00 78.75 90 ASN A CA 1
ATOM 729 C C . ASN A 1 90 ? 10.116 5.816 -2.878 1.00 78.75 90 ASN A C 1
ATOM 731 O O . ASN A 1 90 ? 9.649 5.403 -1.819 1.00 78.75 90 ASN A O 1
ATOM 735 N N . ILE A 1 91 ? 10.868 6.917 -2.931 1.00 80.94 91 ILE A N 1
ATOM 736 C CA . ILE A 1 91 ? 11.125 7.757 -1.754 1.00 80.94 91 ILE A CA 1
ATOM 737 C C . ILE A 1 91 ? 9.915 8.657 -1.453 1.00 80.94 91 ILE A C 1
ATOM 739 O O . ILE A 1 91 ? 9.526 8.804 -0.293 1.00 80.94 91 ILE A O 1
ATOM 743 N N . GLY A 1 92 ? 9.300 9.253 -2.480 1.00 84.94 92 GLY A N 1
ATOM 744 C CA . GLY A 1 92 ? 8.184 10.194 -2.313 1.00 84.94 92 GLY A CA 1
ATOM 745 C C . GLY A 1 92 ? 6.815 9.537 -2.097 1.00 84.94 92 GLY A C 1
ATOM 746 O O . GLY A 1 92 ? 6.006 10.004 -1.288 1.00 84.94 92 GLY A O 1
ATOM 747 N N . SER A 1 93 ? 6.540 8.434 -2.795 1.00 88.50 93 SER A N 1
ATOM 748 C CA . SER A 1 93 ? 5.227 7.772 -2.790 1.00 88.50 93 SER A CA 1
ATOM 749 C C . SER A 1 93 ? 4.762 7.241 -1.425 1.00 88.50 93 SER A C 1
ATOM 751 O O . SER A 1 93 ? 3.563 7.367 -1.153 1.00 88.50 93 SER A O 1
ATOM 753 N N . PRO A 1 94 ? 5.621 6.752 -0.501 1.00 89.44 94 PRO A N 1
ATOM 754 C CA . PRO A 1 94 ? 5.174 6.305 0.818 1.00 89.44 94 PRO A CA 1
ATOM 755 C C . PRO A 1 94 ? 4.549 7.427 1.650 1.00 89.44 94 PRO A C 1
ATOM 757 O O . PRO A 1 94 ? 3.633 7.173 2.436 1.00 89.44 94 PRO A O 1
ATOM 760 N N . PHE A 1 95 ? 5.000 8.675 1.468 1.00 91.94 95 PHE A N 1
ATOM 761 C CA . PHE A 1 95 ? 4.386 9.823 2.131 1.00 91.94 95 PHE A CA 1
ATOM 762 C C . PHE A 1 95 ? 2.970 10.064 1.620 1.00 91.94 95 PHE A C 1
ATOM 764 O O . PHE A 1 95 ? 2.037 10.170 2.419 1.00 91.94 95 PHE A O 1
ATOM 771 N N . PHE A 1 96 ? 2.796 10.095 0.297 1.00 93.06 96 PHE A N 1
ATOM 772 C CA . PHE A 1 96 ? 1.477 10.274 -0.296 1.00 93.06 96 PHE A CA 1
ATOM 773 C C . PHE A 1 96 ? 0.535 9.121 0.067 1.00 93.06 96 PHE A C 1
ATOM 775 O O . PHE A 1 96 ? -0.605 9.370 0.450 1.00 93.06 96 PHE A O 1
ATOM 782 N N . LYS A 1 97 ? 1.013 7.873 0.030 1.00 90.69 97 LYS A N 1
ATOM 783 C CA . LYS A 1 97 ? 0.233 6.699 0.438 1.00 90.69 97 LYS A CA 1
ATOM 784 C C . LYS A 1 97 ? -0.236 6.811 1.888 1.00 90.69 97 LYS A C 1
ATOM 786 O O . LYS A 1 97 ? -1.419 6.650 2.176 1.00 90.69 97 LYS A O 1
ATOM 791 N N . GLY A 1 98 ? 0.662 7.182 2.799 1.00 92.31 98 GLY A N 1
ATOM 792 C CA . GLY A 1 98 ? 0.303 7.422 4.194 1.00 92.31 98 GLY A CA 1
ATOM 793 C C . GLY A 1 98 ? -0.682 8.586 4.379 1.00 92.31 98 GLY A C 1
ATOM 794 O O . GLY A 1 98 ? -1.587 8.502 5.213 1.00 92.31 98 GLY A O 1
ATOM 795 N N . TYR A 1 99 ? -0.557 9.650 3.579 1.00 94.81 99 TYR A N 1
ATOM 796 C CA . TYR A 1 99 ? -1.505 10.768 3.559 1.00 94.81 99 TYR A CA 1
ATOM 797 C C . TYR A 1 99 ? -2.884 10.318 3.072 1.00 94.81 99 TYR A C 1
ATOM 799 O O . TYR A 1 99 ? -3.886 10.618 3.723 1.00 94.81 99 TYR A O 1
ATOM 807 N N . PHE A 1 100 ? -2.933 9.564 1.973 1.00 95.75 100 PHE A N 1
ATOM 808 C CA . PHE A 1 100 ? -4.149 8.985 1.417 1.00 95.75 100 PHE A CA 1
ATOM 809 C C . PHE A 1 100 ? -4.855 8.107 2.454 1.00 95.75 100 PHE A C 1
ATOM 811 O O . PHE A 1 100 ? -6.030 8.335 2.745 1.00 95.75 100 PHE A O 1
ATOM 818 N N . PHE A 1 101 ? -4.119 7.196 3.100 1.00 94.69 101 PHE A N 1
ATOM 819 C CA . PHE A 1 101 ? -4.657 6.288 4.115 1.00 94.69 101 PHE A CA 1
ATOM 820 C C . PHE A 1 101 ? -5.281 7.051 5.280 1.00 94.69 101 PHE A C 1
ATOM 822 O O . PHE A 1 101 ? -6.443 6.822 5.612 1.00 94.69 101 PHE A O 1
ATOM 829 N N . ARG A 1 102 ? -4.554 8.015 5.860 1.00 93.81 102 ARG A N 1
ATOM 830 C CA . ARG A 1 102 ? -5.081 8.845 6.954 1.00 93.81 102 ARG A CA 1
ATOM 831 C C . ARG A 1 102 ? -6.293 9.656 6.529 1.00 93.81 102 ARG A C 1
ATOM 833 O O . ARG A 1 102 ? -7.278 9.703 7.255 1.00 93.81 102 ARG A O 1
ATOM 840 N N . LYS A 1 103 ? -6.229 10.304 5.365 1.00 95.06 103 LYS A N 1
ATOM 841 C CA . LYS A 1 103 ? -7.295 11.190 4.895 1.00 95.06 103 LYS A CA 1
ATOM 842 C C . LYS A 1 103 ? -8.592 10.427 4.650 1.00 95.06 103 LYS A C 1
ATOM 844 O O . LYS A 1 103 ? -9.655 10.906 5.039 1.00 95.06 103 LYS A O 1
ATOM 849 N N . VAL A 1 104 ? -8.513 9.248 4.035 1.00 96.06 104 VAL A N 1
ATOM 850 C CA . VAL A 1 104 ? -9.678 8.381 3.830 1.00 96.06 104 VAL A CA 1
ATOM 851 C C . VAL A 1 104 ? -10.174 7.839 5.168 1.00 96.06 104 VAL A C 1
ATOM 853 O O . VAL A 1 104 ? -11.358 7.980 5.464 1.00 96.06 104 VAL A O 1
ATOM 856 N N . ALA A 1 105 ? -9.287 7.300 6.008 1.00 95.31 105 ALA A N 1
ATOM 857 C CA . ALA A 1 105 ? -9.674 6.713 7.286 1.00 95.31 105 ALA A CA 1
ATOM 858 C C . ALA A 1 105 ? -10.362 7.723 8.214 1.00 95.31 105 ALA A C 1
ATOM 860 O O . ALA A 1 105 ? -11.482 7.496 8.661 1.00 95.31 105 ALA A O 1
ATOM 861 N N . PHE A 1 106 ? -9.758 8.893 8.419 1.00 93.25 106 PHE A N 1
ATOM 862 C CA . PHE A 1 106 ? -10.325 9.938 9.268 1.00 93.25 106 PHE A CA 1
ATOM 863 C C . PHE A 1 106 ? -11.631 10.508 8.722 1.00 93.25 106 PHE A C 1
ATOM 865 O O . PHE A 1 106 ? -12.515 10.862 9.498 1.00 93.25 106 PHE A O 1
ATOM 872 N N . LYS A 1 107 ? -11.818 10.537 7.399 1.00 93.88 107 LYS A N 1
ATOM 873 C CA . LYS A 1 107 ? -13.119 10.880 6.816 1.00 93.88 107 LYS A CA 1
ATOM 874 C C . LYS A 1 107 ? -14.189 9.845 7.180 1.00 93.88 107 LYS A C 1
ATOM 876 O O . LYS A 1 107 ? -15.296 10.216 7.583 1.00 93.88 107 LYS A O 1
ATOM 881 N N . LEU A 1 108 ? -13.861 8.557 7.070 1.00 93.38 108 LEU A N 1
ATOM 882 C CA . LEU A 1 108 ? -14.772 7.468 7.430 1.00 93.38 108 LEU A CA 1
ATOM 883 C C . LEU A 1 108 ? -15.096 7.470 8.928 1.00 93.38 108 LEU A C 1
ATOM 885 O O . LEU A 1 108 ? -16.242 7.232 9.290 1.00 93.38 108 LEU A O 1
ATOM 889 N N . GLU A 1 109 ? -14.146 7.844 9.783 1.00 91.31 109 GLU A N 1
ATOM 890 C CA . GLU A 1 109 ? -14.329 7.924 11.240 1.00 91.31 109 GLU A CA 1
ATOM 891 C C . GLU A 1 109 ? -14.959 9.229 11.746 1.00 91.31 109 GLU A C 1
ATOM 893 O O . GLU A 1 109 ? -15.272 9.324 12.926 1.00 91.31 109 GLU A O 1
ATOM 898 N N . ASN A 1 110 ? -15.169 10.226 10.880 1.00 89.38 110 ASN A N 1
ATOM 899 C CA . ASN A 1 110 ? -15.538 11.596 11.273 1.00 89.38 110 ASN A CA 1
ATOM 900 C C . ASN A 1 110 ? -14.477 12.354 12.085 1.00 89.38 110 ASN A C 1
ATOM 902 O O . ASN A 1 110 ? -14.811 13.287 12.808 1.00 89.38 110 ASN A O 1
ATOM 906 N N . ASN A 1 111 ? -13.210 11.970 11.969 1.00 86.19 111 ASN A N 1
ATOM 907 C CA . ASN A 1 111 ? -12.116 12.505 12.771 1.00 86.19 111 ASN A CA 1
ATOM 908 C C . ASN A 1 111 ? -11.094 13.285 11.924 1.00 86.19 111 ASN A C 1
ATOM 910 O O . ASN A 1 111 ? -9.880 13.133 12.055 1.00 86.19 111 ASN A O 1
ATOM 914 N N . THR A 1 112 ? -11.573 14.101 10.981 1.00 81.88 112 THR A N 1
ATOM 915 C CA . THR A 1 112 ? -10.713 14.791 10.001 1.00 81.88 112 THR A CA 1
ATOM 916 C C . THR A 1 112 ? -9.725 15.773 10.629 1.00 81.88 112 THR A C 1
ATOM 918 O O . THR A 1 112 ? -8.678 16.035 10.038 1.00 81.88 112 THR A O 1
ATOM 921 N N . ASN A 1 113 ? -10.022 16.281 11.827 1.00 79.25 113 ASN A N 1
ATOM 922 C CA . ASN A 1 113 ? -9.197 17.269 12.525 1.00 79.25 113 ASN A CA 1
ATOM 923 C C . ASN A 1 113 ? -7.910 16.662 13.113 1.00 79.25 113 ASN A C 1
ATOM 925 O O . ASN A 1 113 ? -6.934 17.383 13.306 1.00 79.25 113 ASN A O 1
ATOM 929 N N . ASN A 1 114 ? -7.851 15.338 13.305 1.00 80.31 114 ASN A N 1
ATOM 930 C CA . ASN A 1 114 ? -6.672 14.656 13.857 1.00 80.31 114 ASN A CA 1
ATOM 931 C C . ASN A 1 114 ? -5.570 14.384 12.808 1.00 80.31 114 ASN A C 1
ATOM 933 O O . ASN A 1 114 ? -4.552 13.743 13.100 1.00 80.31 114 ASN A O 1
ATOM 937 N N . LEU A 1 115 ? -5.717 14.894 11.577 1.00 85.69 115 LEU A N 1
ATOM 938 C CA . LEU A 1 115 ? -4.722 14.754 10.513 1.00 85.69 115 LEU A CA 1
ATOM 939 C C . LEU A 1 115 ? -3.460 15.593 10.775 1.00 85.69 115 LEU A C 1
ATOM 941 O O . LEU A 1 115 ? -3.337 16.729 10.332 1.00 85.69 115 LEU A O 1
ATOM 945 N N . ASN A 1 116 ? -2.461 14.991 11.422 1.00 88.44 116 ASN A N 1
ATOM 946 C CA . ASN A 1 116 ? -1.158 15.623 11.638 1.00 88.44 116 ASN A CA 1
ATOM 947 C C . ASN A 1 116 ? -0.112 15.172 10.595 1.00 88.44 116 ASN A C 1
ATOM 949 O O . ASN A 1 116 ? 0.383 14.039 10.645 1.00 88.44 116 ASN A O 1
ATOM 953 N N . LEU A 1 117 ? 0.247 16.068 9.667 1.00 90.12 117 LEU A N 1
ATOM 954 C CA . LEU A 1 117 ? 1.220 15.801 8.597 1.00 90.12 117 LEU A CA 1
ATOM 955 C C . LEU A 1 117 ? 2.665 15.687 9.102 1.00 90.12 117 LEU A C 1
ATOM 957 O O . LEU A 1 117 ? 3.411 14.854 8.596 1.00 90.12 117 LEU A O 1
ATOM 961 N N . GLY A 1 118 ? 3.053 16.447 10.130 1.00 89.19 118 GLY A N 1
ATOM 962 C CA . GLY A 1 118 ? 4.396 16.362 10.718 1.00 89.19 118 GLY A CA 1
ATOM 963 C C . GLY A 1 118 ? 4.662 14.992 11.347 1.00 89.19 118 GLY A C 1
ATOM 964 O O . GLY A 1 118 ? 5.689 14.363 11.094 1.00 89.19 118 GLY A O 1
ATOM 965 N N . LYS A 1 119 ? 3.682 14.453 12.087 1.00 88.62 119 LYS A N 1
ATOM 966 C CA . LYS A 1 119 ? 3.748 13.083 12.626 1.00 88.62 119 LYS A CA 1
ATOM 967 C C . LYS A 1 119 ? 3.813 12.033 11.513 1.00 88.62 119 LYS A C 1
ATOM 969 O O . LYS A 1 119 ? 4.508 11.031 11.669 1.00 88.62 119 LYS A O 1
ATOM 974 N N . LEU A 1 120 ? 3.090 12.238 10.407 1.00 90.69 120 LEU A N 1
ATOM 975 C CA . LEU A 1 120 ? 3.156 11.345 9.246 1.00 90.69 120 LEU A CA 1
ATOM 976 C C . LEU A 1 120 ? 4.545 11.377 8.597 1.00 90.69 120 LEU A C 1
ATOM 978 O O . LEU A 1 120 ? 5.109 10.322 8.327 1.00 90.69 120 LEU A O 1
ATOM 982 N N . TYR A 1 121 ? 5.107 12.569 8.398 1.00 91.19 121 TYR A N 1
ATOM 983 C CA . TYR A 1 121 ? 6.433 12.755 7.816 1.00 91.19 121 TYR A CA 1
ATOM 984 C C . TYR A 1 121 ? 7.507 11.989 8.599 1.00 91.19 121 TYR A C 1
ATOM 986 O O . TYR A 1 121 ? 8.237 11.183 8.028 1.00 91.19 121 TYR A O 1
ATOM 994 N N . ILE A 1 122 ? 7.529 12.136 9.929 1.00 90.38 122 ILE A N 1
ATOM 995 C CA . ILE A 1 122 ? 8.477 11.420 10.800 1.00 90.38 122 ILE A CA 1
ATOM 996 C C . ILE A 1 122 ? 8.304 9.897 10.693 1.00 90.38 122 ILE A C 1
ATOM 998 O O . ILE A 1 122 ? 9.290 9.160 10.702 1.00 90.38 122 ILE A O 1
ATOM 1002 N N . LYS A 1 123 ? 7.065 9.399 10.593 1.00 89.12 123 LYS A N 1
ATOM 1003 C CA . LYS A 1 123 ? 6.802 7.964 10.396 1.00 89.12 123 LYS A CA 1
ATOM 1004 C C . LYS A 1 123 ? 7.367 7.467 9.073 1.00 89.12 123 LYS A C 1
ATOM 1006 O O . LYS A 1 123 ? 8.065 6.461 9.043 1.00 89.12 123 LYS A O 1
ATOM 1011 N N . VAL A 1 124 ? 7.116 8.196 7.994 1.00 89.50 124 VAL A N 1
ATOM 1012 C CA . VAL A 1 124 ? 7.618 7.835 6.667 1.00 89.50 124 VAL A CA 1
ATOM 1013 C C . VAL A 1 124 ? 9.147 7.821 6.655 1.00 89.50 124 VAL A C 1
ATOM 1015 O O . VAL A 1 124 ? 9.723 6.849 6.182 1.00 89.50 124 VAL A O 1
ATOM 1018 N N . LEU A 1 125 ? 9.809 8.810 7.267 1.00 90.06 125 LEU A N 1
ATOM 1019 C CA . LEU A 1 125 ? 11.270 8.812 7.406 1.00 90.06 125 LEU A CA 1
ATOM 1020 C C . LEU A 1 125 ? 11.796 7.598 8.182 1.00 90.06 125 LEU A C 1
ATOM 1022 O O . LEU A 1 125 ? 12.774 6.986 7.764 1.00 90.06 125 LEU A O 1
ATOM 1026 N N . LYS A 1 126 ? 11.148 7.221 9.293 1.00 88.31 126 LYS A N 1
ATOM 1027 C CA . LYS A 1 126 ? 11.532 6.024 10.063 1.00 88.31 126 LYS A CA 1
ATOM 1028 C C . LYS A 1 126 ? 11.394 4.753 9.231 1.00 88.31 126 LYS A C 1
ATOM 1030 O O . LYS A 1 126 ? 12.277 3.905 9.277 1.00 88.31 126 LYS A O 1
ATOM 1035 N N . LEU A 1 127 ? 10.305 4.629 8.474 1.00 84.38 127 LEU A N 1
ATOM 1036 C CA . LEU A 1 127 ? 10.082 3.492 7.587 1.00 84.38 127 LEU A CA 1
ATOM 1037 C C . LEU A 1 127 ? 11.142 3.436 6.478 1.00 84.38 127 LEU A C 1
ATOM 1039 O O . LEU A 1 127 ? 11.744 2.386 6.281 1.00 84.38 127 LEU A O 1
ATOM 1043 N N . LEU A 1 128 ? 11.413 4.560 5.808 1.00 84.38 128 LEU A N 1
ATOM 1044 C CA . LEU A 1 128 ? 12.453 4.655 4.780 1.00 84.38 128 LEU A CA 1
ATOM 1045 C C . LEU A 1 128 ? 13.835 4.313 5.345 1.00 84.38 128 LEU A C 1
ATOM 1047 O O . LEU A 1 128 ? 14.566 3.548 4.729 1.00 84.38 128 LEU A O 1
ATOM 1051 N N . GLY A 1 129 ? 14.172 4.801 6.542 1.00 82.44 129 GLY A N 1
ATOM 1052 C CA . GLY A 1 129 ? 15.420 4.454 7.224 1.00 82.44 129 GLY A CA 1
ATOM 1053 C C . GLY A 1 129 ? 15.555 2.952 7.487 1.00 82.44 129 GLY A C 1
ATOM 1054 O O . GLY A 1 129 ? 16.611 2.381 7.229 1.00 82.44 129 GLY A O 1
ATOM 1055 N N . VAL A 1 130 ? 14.480 2.287 7.928 1.00 82.19 130 VAL A N 1
ATOM 1056 C CA . VAL A 1 130 ? 14.472 0.824 8.101 1.00 82.19 130 VAL A CA 1
ATOM 1057 C C . VAL A 1 130 ? 14.656 0.110 6.764 1.00 82.19 130 VAL A C 1
ATOM 1059 O O . VAL A 1 130 ? 15.493 -0.782 6.675 1.00 82.19 130 VAL A O 1
ATOM 1062 N N . VAL A 1 131 ? 13.933 0.517 5.716 1.00 77.69 131 VAL A N 1
ATOM 1063 C CA . VAL A 1 131 ? 14.072 -0.074 4.374 1.00 77.69 131 VAL A CA 1
ATOM 1064 C C . VAL A 1 131 ? 15.496 0.088 3.842 1.00 77.69 131 VAL A C 1
ATOM 1066 O O . VAL A 1 131 ? 16.049 -0.871 3.311 1.00 77.69 131 VAL A O 1
ATOM 1069 N N . LEU A 1 132 ? 16.122 1.253 4.028 1.00 78.00 132 LEU A N 1
ATOM 1070 C CA . LEU A 1 132 ? 17.510 1.497 3.629 1.00 78.00 132 LEU A CA 1
ATOM 1071 C C . LEU A 1 132 ? 18.485 0.582 4.374 1.00 78.00 132 LEU A C 1
ATOM 1073 O O . LEU A 1 132 ? 19.305 -0.069 3.733 1.00 78.00 132 LEU A O 1
ATOM 1077 N N . VAL A 1 133 ? 18.373 0.479 5.703 1.00 78.31 133 VAL A N 1
ATOM 1078 C CA . VAL A 1 133 ? 19.226 -0.414 6.506 1.00 78.31 133 VAL A CA 1
ATOM 1079 C C . VAL A 1 133 ? 19.078 -1.864 6.046 1.00 78.31 133 VAL A C 1
ATOM 1081 O O . VAL A 1 133 ? 20.081 -2.540 5.825 1.00 78.31 133 VAL A O 1
ATOM 1084 N N . LEU A 1 134 ? 17.844 -2.332 5.839 1.00 73.44 134 LEU A N 1
ATOM 1085 C CA . LEU A 1 134 ? 17.591 -3.682 5.336 1.00 73.44 134 LEU A CA 1
ATOM 1086 C C . LEU A 1 134 ? 18.158 -3.882 3.925 1.00 73.44 134 LEU A C 1
ATOM 1088 O O . LEU A 1 134 ? 18.739 -4.925 3.657 1.00 73.44 134 LEU A O 1
ATOM 1092 N N . SER A 1 135 ? 18.048 -2.881 3.048 1.00 69.44 135 SER A N 1
ATOM 1093 C CA . SER A 1 135 ? 18.586 -2.936 1.681 1.00 69.44 135 SER A CA 1
ATOM 1094 C C . SER A 1 135 ? 20.115 -3.014 1.667 1.00 69.44 135 SER A C 1
ATOM 1096 O O . SER A 1 135 ? 20.681 -3.773 0.888 1.00 69.44 135 SER A O 1
ATOM 1098 N N . VAL A 1 136 ? 20.797 -2.291 2.560 1.00 72.38 136 VAL A N 1
ATOM 1099 C CA . VAL A 1 136 ? 22.260 -2.371 2.705 1.00 72.38 136 VAL A CA 1
ATOM 1100 C C . VAL A 1 136 ? 22.681 -3.745 3.222 1.00 72.38 136 VAL A C 1
ATOM 1102 O O . VAL A 1 136 ? 23.571 -4.361 2.644 1.00 72.38 136 VAL A O 1
ATOM 1105 N N . ILE A 1 137 ? 22.017 -4.262 4.263 1.00 68.81 137 ILE A N 1
ATOM 1106 C CA . ILE A 1 137 ? 22.277 -5.616 4.787 1.00 68.81 137 ILE A CA 1
ATOM 1107 C C . ILE A 1 137 ? 22.093 -6.663 3.681 1.00 68.81 137 ILE A C 1
ATOM 1109 O O . ILE A 1 137 ? 22.910 -7.568 3.538 1.00 68.81 137 ILE A O 1
ATOM 1113 N N . SER A 1 138 ? 21.043 -6.503 2.878 1.00 64.75 138 SER A N 1
ATOM 1114 C CA . SER A 1 138 ? 20.739 -7.334 1.719 1.00 64.75 138 SER A CA 1
ATOM 1115 C C . SER A 1 138 ? 21.878 -7.372 0.691 1.00 64.75 138 SER A C 1
ATOM 1117 O O . SER A 1 138 ? 22.202 -8.451 0.209 1.00 64.75 138 SER A O 1
ATOM 1119 N N . ILE A 1 139 ? 22.537 -6.249 0.388 1.00 66.12 139 ILE A N 1
ATOM 1120 C CA . ILE A 1 139 ? 23.664 -6.211 -0.567 1.00 66.12 139 ILE A CA 1
ATOM 1121 C C . ILE A 1 139 ? 24.839 -7.072 -0.085 1.00 66.12 139 ILE A C 1
ATOM 1123 O O . ILE A 1 139 ? 25.408 -7.830 -0.861 1.00 66.12 139 ILE A O 1
ATOM 1127 N N . PHE A 1 140 ? 25.186 -6.993 1.201 1.00 63.38 140 PHE A N 1
ATOM 1128 C CA . PHE A 1 140 ? 26.311 -7.752 1.765 1.00 63.38 140 PHE A CA 1
ATOM 1129 C C . PHE A 1 140 ? 26.010 -9.237 1.980 1.00 63.38 140 PHE A C 1
ATOM 1131 O O . PHE A 1 140 ? 26.910 -10.023 2.266 1.00 63.38 140 PHE A O 1
ATOM 1138 N N . ALA A 1 141 ? 24.745 -9.627 1.869 1.00 64.31 141 ALA A N 1
ATOM 1139 C CA . ALA A 1 141 ? 24.286 -10.956 2.199 1.00 64.31 141 ALA A CA 1
ATOM 1140 C C . ALA A 1 141 ? 23.660 -11.604 0.960 1.00 64.31 141 ALA A C 1
ATOM 1142 O O . ALA A 1 141 ? 22.478 -11.928 0.979 1.00 64.31 141 ALA A O 1
ATOM 1143 N N . GLU A 1 142 ? 24.450 -11.789 -0.105 1.00 56.19 142 GLU A N 1
ATOM 1144 C CA . GLU A 1 142 ? 24.064 -12.197 -1.477 1.00 56.19 142 GLU A CA 1
ATOM 1145 C C . GLU A 1 142 ? 23.017 -13.337 -1.597 1.00 56.19 142 GLU A C 1
ATOM 1147 O O . GLU A 1 142 ? 22.345 -13.442 -2.618 1.00 56.19 142 GLU A O 1
ATOM 1152 N N . LYS A 1 143 ? 22.804 -14.167 -0.559 1.00 52.91 143 LYS A N 1
ATOM 1153 C CA . LYS A 1 143 ? 21.741 -15.204 -0.481 1.00 52.91 143 LYS A CA 1
ATOM 1154 C C . LYS A 1 143 ? 20.660 -14.994 0.600 1.00 52.91 143 LYS A C 1
ATOM 1156 O O . LYS A 1 143 ? 19.692 -15.744 0.652 1.00 52.91 143 LYS A O 1
ATOM 1161 N N . ILE A 1 144 ? 20.812 -14.001 1.471 1.00 51.06 144 ILE A N 1
ATOM 1162 C CA . ILE A 1 144 ? 19.890 -13.620 2.560 1.00 51.06 144 ILE A CA 1
ATOM 1163 C C . ILE A 1 144 ? 19.035 -12.402 2.154 1.00 51.06 144 ILE A C 1
ATOM 1165 O O . ILE A 1 144 ? 17.970 -12.176 2.727 1.00 51.06 144 ILE A O 1
ATOM 1169 N N . SER A 1 145 ? 19.442 -11.645 1.130 1.00 45.97 145 SER A N 1
ATOM 1170 C CA . SER A 1 145 ? 18.724 -10.461 0.636 1.00 45.97 145 SER A CA 1
ATOM 1171 C C . SER A 1 145 ? 17.275 -10.753 0.222 1.00 45.97 145 SER A C 1
ATOM 1173 O O . SER A 1 145 ? 16.340 -10.073 0.657 1.00 45.97 145 SER A O 1
ATOM 1175 N N . SER A 1 146 ? 17.073 -11.838 -0.535 1.00 52.50 146 SER A N 1
ATOM 1176 C CA . SER A 1 146 ? 15.757 -12.319 -0.960 1.00 52.50 146 SER A CA 1
ATOM 1177 C C . SER A 1 146 ? 14.926 -12.822 0.224 1.00 52.50 146 SER A C 1
ATOM 1179 O O . SER A 1 146 ? 13.701 -12.700 0.222 1.00 52.50 146 SER A O 1
ATOM 1181 N N . PHE A 1 147 ? 15.579 -13.310 1.283 1.00 49.44 147 PHE A N 1
ATOM 1182 C CA . PHE A 1 147 ? 14.944 -13.787 2.510 1.00 49.44 147 PHE A CA 1
ATOM 1183 C C . PHE A 1 147 ? 14.447 -12.632 3.397 1.00 49.44 147 PHE A C 1
ATOM 1185 O O . PHE A 1 147 ? 13.319 -12.654 3.880 1.00 49.44 147 PHE A O 1
ATOM 1192 N N . ILE A 1 148 ? 15.239 -11.570 3.568 1.00 51.88 148 ILE A N 1
ATOM 1193 C CA . ILE A 1 148 ? 14.824 -10.378 4.331 1.00 51.88 148 ILE A CA 1
ATOM 1194 C C . ILE A 1 148 ? 13.719 -9.619 3.587 1.00 51.88 148 ILE A C 1
ATOM 1196 O O . ILE A 1 148 ? 12.719 -9.235 4.199 1.00 51.88 148 ILE A O 1
ATOM 1200 N N . GLY A 1 149 ? 13.866 -9.445 2.268 1.00 53.88 149 GLY A N 1
ATOM 1201 C CA . GLY A 1 149 ? 12.836 -8.845 1.420 1.00 53.88 149 GLY A CA 1
ATOM 1202 C C . GLY A 1 149 ? 11.516 -9.611 1.510 1.00 53.88 149 GLY A C 1
ATOM 1203 O O . GLY A 1 149 ? 10.481 -9.017 1.806 1.00 53.88 149 GLY A O 1
ATOM 1204 N N . SER A 1 150 ? 11.562 -10.941 1.382 1.00 53.72 150 SER A N 1
ATOM 1205 C CA . SER A 1 150 ? 10.373 -11.787 1.519 1.00 53.72 150 SER A CA 1
ATOM 1206 C C . SER A 1 150 ? 9.767 -11.752 2.923 1.00 53.72 150 SER A C 1
ATOM 1208 O O . SER A 1 150 ? 8.547 -11.724 3.013 1.00 53.72 150 SER A O 1
ATOM 1210 N N . ILE A 1 151 ? 10.539 -11.649 4.013 1.00 55.41 151 ILE A N 1
ATOM 1211 C CA . ILE A 1 151 ? 9.985 -11.456 5.371 1.00 55.41 151 ILE A CA 1
ATOM 1212 C C . ILE A 1 151 ? 9.193 -10.147 5.474 1.00 55.41 151 ILE A C 1
ATOM 1214 O O . ILE A 1 151 ? 8.089 -10.144 6.019 1.00 55.41 151 ILE A O 1
ATOM 1218 N N . VAL A 1 152 ? 9.721 -9.041 4.942 1.00 56.78 152 VAL A N 1
ATOM 1219 C CA . VAL A 1 152 ? 9.029 -7.740 4.952 1.00 56.78 152 VAL A CA 1
ATOM 1220 C C . VAL A 1 152 ? 7.778 -7.782 4.074 1.00 56.78 152 VAL A C 1
ATOM 1222 O O . VAL A 1 152 ? 6.729 -7.283 4.481 1.00 56.78 152 VAL A O 1
ATOM 1225 N N . THR A 1 153 ? 7.849 -8.426 2.907 1.00 54.91 153 THR A N 1
ATOM 1226 C CA . THR A 1 153 ? 6.694 -8.623 2.023 1.00 54.91 153 THR A CA 1
ATOM 1227 C C . THR A 1 153 ? 5.645 -9.531 2.663 1.00 54.91 153 THR A C 1
ATOM 1229 O O . THR A 1 153 ? 4.474 -9.178 2.672 1.00 54.91 153 THR A O 1
ATOM 1232 N N . ILE A 1 154 ? 6.036 -10.650 3.276 1.00 55.34 154 ILE A N 1
ATOM 1233 C CA . ILE A 1 154 ? 5.150 -11.551 4.029 1.00 55.34 154 ILE A CA 1
ATOM 1234 C C . ILE A 1 154 ? 4.503 -10.797 5.193 1.00 55.34 154 ILE A C 1
ATOM 1236 O O . ILE A 1 154 ? 3.308 -10.938 5.435 1.00 55.34 154 ILE A O 1
ATOM 1240 N N . TRP A 1 155 ? 5.255 -9.946 5.890 1.00 56.28 155 TRP A N 1
ATOM 1241 C CA . TRP A 1 155 ? 4.710 -9.115 6.955 1.00 56.28 155 TRP A CA 1
ATOM 1242 C C . TRP A 1 155 ? 3.673 -8.108 6.419 1.00 56.28 155 TRP A C 1
ATOM 1244 O O . TRP A 1 155 ? 2.566 -8.025 6.947 1.00 56.28 155 TRP A O 1
ATOM 1254 N N . ALA A 1 156 ? 3.955 -7.419 5.312 1.00 58.59 156 ALA A N 1
ATOM 1255 C CA . ALA A 1 156 ? 2.986 -6.529 4.665 1.00 58.59 156 ALA A CA 1
ATOM 1256 C C . ALA A 1 156 ? 1.763 -7.271 4.079 1.00 58.59 156 ALA A C 1
ATOM 1258 O O . ALA A 1 156 ? 0.673 -6.710 4.022 1.00 58.59 156 ALA A O 1
ATOM 1259 N N . LEU A 1 157 ? 1.925 -8.532 3.664 1.00 55.19 157 LEU A N 1
ATOM 1260 C CA . LEU A 1 157 ? 0.856 -9.370 3.109 1.00 55.19 157 LEU A CA 1
ATOM 1261 C C . LEU A 1 157 ? -0.064 -9.968 4.182 1.00 55.19 157 LEU A C 1
ATOM 1263 O O . LEU A 1 157 ? -1.235 -10.224 3.902 1.00 55.19 157 LEU A O 1
ATOM 1267 N N . LEU A 1 158 ? 0.458 -10.225 5.386 1.00 57.75 158 LEU A N 1
ATOM 1268 C CA . LEU A 1 158 ? -0.251 -10.946 6.450 1.00 57.75 158 LEU A CA 1
ATOM 1269 C C . LEU A 1 158 ? -0.844 -10.043 7.539 1.00 57.75 158 LEU A C 1
ATOM 1271 O O . LEU A 1 158 ? -1.678 -10.512 8.322 1.00 57.75 158 LEU A O 1
ATOM 1275 N N . TYR A 1 159 ? -0.419 -8.781 7.621 1.00 75.56 159 TYR A N 1
ATOM 1276 C CA . TYR A 1 159 ? -0.774 -7.880 8.716 1.00 75.56 159 TYR A CA 1
ATOM 1277 C C . TYR A 1 159 ? -1.314 -6.537 8.214 1.00 75.56 159 TYR A C 1
ATOM 1279 O O . TYR A 1 159 ? -1.004 -6.083 7.119 1.00 75.56 159 TYR A O 1
ATOM 1287 N N . PHE A 1 160 ? -2.116 -5.885 9.058 1.00 78.25 160 PHE A N 1
ATOM 1288 C CA . PHE A 1 160 ? -2.696 -4.566 8.802 1.00 78.25 160 PHE A CA 1
ATOM 1289 C C . PHE A 1 160 ? -1.638 -3.460 8.811 1.00 78.25 160 PHE A C 1
ATOM 1291 O O . PHE A 1 160 ? -1.423 -2.800 9.831 1.00 78.25 160 PHE A O 1
ATOM 1298 N N . PHE A 1 161 ? -0.958 -3.246 7.690 1.00 78.94 161 PHE A N 1
ATOM 1299 C CA . PHE A 1 161 ? 0.035 -2.179 7.561 1.00 78.94 161 PHE A CA 1
ATOM 1300 C C . PHE A 1 161 ? -0.585 -0.779 7.727 1.00 78.94 161 PHE A C 1
ATOM 1302 O O . PHE A 1 161 ? 0.070 0.167 8.173 1.00 78.94 161 PHE A O 1
ATOM 1309 N N . GLU A 1 162 ? -1.886 -0.664 7.465 1.00 87.62 162 GLU A N 1
ATOM 1310 C CA . GLU A 1 162 ? -2.708 0.527 7.661 1.00 87.62 162 GLU A CA 1
ATOM 1311 C C . GLU A 1 162 ? -2.602 1.067 9.094 1.00 87.62 162 GLU A C 1
ATOM 1313 O O . GLU A 1 162 ? -2.571 2.285 9.284 1.00 87.62 162 GLU A O 1
ATOM 1318 N N . ALA A 1 163 ? -2.450 0.189 10.095 1.00 88.50 163 ALA A N 1
ATOM 1319 C CA . ALA A 1 163 ? -2.302 0.573 11.498 1.00 88.50 163 ALA A CA 1
ATOM 1320 C C . ALA A 1 163 ? -1.102 1.505 11.727 1.00 88.50 163 ALA A C 1
ATOM 1322 O O . ALA A 1 163 ? -1.186 2.452 12.514 1.00 88.50 163 ALA A O 1
ATOM 1323 N N . TYR A 1 164 ? 0.010 1.274 11.018 1.00 88.88 164 TYR A N 1
ATOM 1324 C CA . TYR A 1 164 ? 1.205 2.104 11.140 1.00 88.88 164 TYR A CA 1
ATOM 1325 C C . TYR A 1 164 ? 0.980 3.514 10.592 1.00 88.88 164 TYR A C 1
ATOM 1327 O O . TYR A 1 164 ? 1.424 4.492 11.201 1.00 88.88 164 TYR A O 1
ATOM 1335 N N . TYR A 1 165 ? 0.284 3.644 9.462 1.00 88.44 165 TYR A N 1
ATOM 1336 C CA . TYR A 1 165 ? 0.006 4.956 8.888 1.00 88.44 165 TYR A CA 1
ATOM 1337 C C . TYR A 1 165 ? -1.109 5.673 9.635 1.00 88.44 165 TYR A C 1
ATOM 1339 O O . TYR A 1 165 ? -0.910 6.818 10.041 1.00 88.44 165 TYR A O 1
ATOM 1347 N N . ILE A 1 166 ? -2.254 5.024 9.840 1.00 90.44 166 ILE A N 1
ATOM 1348 C CA . ILE A 1 166 ? -3.475 5.655 10.350 1.00 90.44 166 ILE A CA 1
ATOM 1349 C C . ILE A 1 166 ? -3.338 6.010 11.831 1.00 90.44 166 ILE A C 1
ATOM 1351 O O . ILE A 1 166 ? -3.575 7.158 12.208 1.00 90.44 166 ILE A O 1
ATOM 1355 N N . ARG A 1 167 ? -2.907 5.067 12.676 1.00 89.44 167 ARG A N 1
ATOM 1356 C CA . ARG A 1 167 ? -2.801 5.287 14.128 1.00 89.44 167 ARG A CA 1
ATOM 1357 C C . ARG A 1 167 ? -1.467 5.908 14.497 1.00 89.44 167 ARG A C 1
ATOM 1359 O O . ARG A 1 167 ? -0.492 5.799 13.759 1.00 89.44 167 ARG A O 1
ATOM 1366 N N . ASN A 1 168 ? -1.372 6.559 15.655 1.00 85.31 168 ASN A N 1
ATOM 1367 C CA . ASN A 1 168 ? -0.125 7.175 16.122 1.00 85.31 168 ASN A CA 1
ATOM 1368 C C . ASN A 1 168 ? 0.809 6.175 16.838 1.00 85.31 168 ASN A C 1
ATOM 1370 O O . ASN A 1 168 ? 1.297 6.441 17.930 1.00 85.31 168 ASN A O 1
ATOM 1374 N N . LEU A 1 169 ? 1.053 5.019 16.216 1.00 85.88 169 LEU A N 1
ATOM 1375 C CA . LEU A 1 169 ? 1.905 3.951 16.750 1.00 85.88 169 LEU A CA 1
ATOM 1376 C C . LEU A 1 169 ? 3.344 3.999 16.216 1.00 85.88 169 LEU A C 1
ATOM 1378 O O . LEU A 1 169 ? 3.570 4.405 15.074 1.00 85.88 169 LEU A O 1
ATOM 1382 N N . GLY A 1 170 ? 4.317 3.559 17.020 1.00 84.38 170 GLY A N 1
ATOM 1383 C CA . GLY A 1 170 ? 5.665 3.232 16.535 1.00 84.38 170 GLY A CA 1
ATOM 1384 C C . GLY A 1 170 ? 5.679 1.924 15.733 1.00 84.38 170 GLY A C 1
ATOM 1385 O O . GLY A 1 170 ? 4.709 1.177 15.774 1.00 84.38 170 GLY A O 1
ATOM 1386 N N . LEU A 1 171 ? 6.776 1.616 15.026 1.00 82.12 171 LEU A N 1
ATOM 1387 C CA . LEU A 1 171 ? 6.875 0.411 14.176 1.00 82.12 171 LEU A CA 1
ATOM 1388 C C . LEU A 1 171 ? 6.596 -0.881 14.962 1.00 82.12 171 LEU A C 1
ATOM 1390 O O . LEU A 1 171 ? 5.728 -1.660 14.578 1.00 82.12 171 LEU A O 1
ATOM 1394 N N . LYS A 1 172 ? 7.261 -1.067 16.110 1.00 84.12 172 LYS A N 1
ATOM 1395 C CA . LYS A 1 172 ? 7.067 -2.240 16.979 1.00 84.12 172 LYS A CA 1
ATOM 1396 C C . LYS A 1 172 ? 5.625 -2.358 17.478 1.00 84.12 172 LYS A C 1
ATOM 1398 O O . LYS A 1 172 ? 5.028 -3.425 17.386 1.00 84.12 172 LYS A O 1
ATOM 1403 N N . ASP A 1 173 ? 5.059 -1.265 17.984 1.00 86.50 173 ASP A N 1
ATOM 1404 C CA . ASP A 1 173 ? 3.686 -1.276 18.492 1.00 86.50 173 ASP A CA 1
ATOM 1405 C C . ASP A 1 173 ? 2.664 -1.497 17.384 1.00 86.50 173 ASP A C 1
ATOM 1407 O O . ASP A 1 173 ? 1.703 -2.224 17.606 1.00 86.50 173 ASP A O 1
ATOM 1411 N N . SER A 1 174 ? 2.894 -0.939 16.192 1.00 87.06 174 SER A N 1
ATOM 1412 C CA . SER A 1 174 ? 2.055 -1.211 15.028 1.00 87.06 174 SER A CA 1
ATOM 1413 C C . SER A 1 174 ? 2.143 -2.671 14.602 1.00 87.06 174 SER A C 1
ATOM 1415 O O . SER A 1 174 ? 1.111 -3.264 14.349 1.00 87.06 174 SER A O 1
ATOM 1417 N N . ALA A 1 175 ? 3.327 -3.291 14.618 1.00 83.75 175 ALA A N 1
ATOM 1418 C CA . ALA A 1 175 ? 3.478 -4.706 14.288 1.00 83.75 175 ALA A CA 1
ATOM 1419 C C . ALA A 1 175 ? 2.712 -5.607 15.259 1.00 83.75 175 ALA A C 1
ATOM 1421 O O . ALA A 1 175 ? 1.973 -6.491 14.832 1.00 83.75 175 ALA A O 1
ATOM 1422 N N . ASN A 1 176 ? 2.854 -5.347 16.559 1.00 87.06 176 ASN A N 1
ATOM 1423 C CA . ASN A 1 176 ? 2.149 -6.092 17.597 1.00 87.06 176 ASN A CA 1
ATOM 1424 C C . ASN A 1 176 ? 0.633 -5.906 17.485 1.00 87.06 176 ASN A C 1
ATOM 1426 O O . ASN A 1 176 ? -0.110 -6.881 17.524 1.00 87.06 176 ASN A O 1
ATOM 1430 N N . TYR A 1 177 ? 0.181 -4.670 17.279 1.00 89.06 177 TYR A N 1
ATOM 1431 C CA . TYR A 1 177 ? -1.238 -4.375 17.141 1.00 89.06 177 TYR A CA 1
ATOM 1432 C C . TYR A 1 177 ? -1.836 -5.004 15.880 1.00 89.06 177 TYR A C 1
ATOM 1434 O O . TYR A 1 177 ? -2.868 -5.665 15.938 1.00 89.06 177 TYR A O 1
ATOM 1442 N N . SER A 1 178 ? -1.153 -4.901 14.741 1.00 88.69 178 SER A N 1
ATOM 1443 C CA . SER A 1 178 ? -1.585 -5.546 13.502 1.00 88.69 178 SER A CA 1
ATOM 1444 C C . SER A 1 178 ? -1.600 -7.072 13.617 1.00 88.69 178 SER A C 1
ATOM 1446 O O . SER A 1 178 ? -2.421 -7.717 12.964 1.00 88.69 178 SER A O 1
ATOM 1448 N N . LEU A 1 179 ? -0.731 -7.659 14.449 1.00 86.81 179 LEU A N 1
ATOM 1449 C CA . LEU A 1 179 ? -0.750 -9.086 14.775 1.00 86.81 179 LEU A CA 1
ATOM 1450 C C . LEU A 1 179 ? -1.950 -9.468 15.645 1.00 86.81 179 LEU A C 1
ATOM 1452 O O . LEU A 1 179 ? -2.516 -10.536 15.432 1.00 86.81 179 LEU A O 1
ATOM 1456 N N . GLU A 1 180 ? -2.359 -8.621 16.589 1.00 89.19 180 GLU A N 1
ATOM 1457 C CA . GLU A 1 180 ? -3.606 -8.812 17.339 1.00 89.19 180 GLU A CA 1
ATOM 1458 C C . GLU A 1 180 ? -4.816 -8.753 16.404 1.00 89.19 180 GLU A C 1
ATOM 1460 O O . GLU A 1 180 ? -5.588 -9.707 16.353 1.00 89.19 180 GLU A O 1
ATOM 1465 N N . LEU A 1 181 ? -4.918 -7.706 15.579 1.00 90.06 181 LEU A N 1
ATOM 1466 C CA . LEU A 1 181 ? -6.023 -7.527 14.634 1.00 90.06 181 LEU A CA 1
ATOM 1467 C C . LEU A 1 181 ? -6.119 -8.655 13.597 1.00 90.06 181 LEU A C 1
ATOM 1469 O O . LEU A 1 181 ? -7.216 -9.010 13.158 1.00 90.06 181 LEU A O 1
ATOM 1473 N N . SER A 1 182 ? -4.987 -9.236 13.184 1.00 87.38 182 SER A N 1
ATOM 1474 C CA . SER A 1 182 ? -4.978 -10.293 12.169 1.00 87.38 182 SER A CA 1
ATOM 1475 C C . SER A 1 182 ? -5.471 -11.644 12.693 1.00 87.38 182 SER A C 1
ATOM 1477 O O . SER A 1 182 ? -5.882 -12.483 11.885 1.00 87.38 182 SER A O 1
ATOM 1479 N N . LYS A 1 183 ? -5.503 -11.877 14.015 1.00 87.69 183 LYS A N 1
ATOM 1480 C CA . LYS A 1 183 ? -6.051 -13.117 14.596 1.00 87.69 183 LYS A CA 1
ATOM 1481 C C . LYS A 1 183 ? -7.515 -13.283 14.175 1.00 87.69 183 LYS A C 1
ATOM 1483 O O . LYS A 1 183 ? -8.339 -12.402 14.378 1.00 87.69 183 LYS A O 1
ATOM 1488 N N . GLY A 1 184 ? -7.823 -14.391 13.498 1.00 84.94 184 GLY A N 1
ATOM 1489 C CA . GLY A 1 184 ? -9.161 -14.660 12.949 1.00 84.94 184 GLY A CA 1
ATOM 1490 C C . GLY A 1 184 ? -9.569 -13.817 11.728 1.00 84.94 184 GLY A C 1
ATOM 1491 O O . GLY A 1 184 ? -10.622 -14.069 11.152 1.00 84.94 184 GLY A O 1
ATOM 1492 N N . ASN A 1 185 ? -8.741 -12.861 11.287 1.00 88.38 185 ASN A N 1
ATOM 1493 C CA . ASN A 1 185 ? -9.053 -11.943 10.183 1.00 88.38 185 ASN A CA 1
ATOM 1494 C C . ASN A 1 185 ? -8.033 -11.980 9.029 1.00 88.38 185 ASN A C 1
ATOM 1496 O O . ASN A 1 185 ? -8.214 -11.257 8.054 1.00 88.38 185 ASN A O 1
ATOM 1500 N N . ARG A 1 186 ? -6.984 -12.818 9.093 1.00 84.75 186 ARG A N 1
ATOM 1501 C CA . ARG A 1 186 ? -5.882 -12.856 8.100 1.00 84.75 186 ARG A CA 1
ATOM 1502 C C . ARG A 1 186 ? -6.354 -12.923 6.648 1.00 84.75 186 ARG A C 1
ATOM 1504 O O . ARG A 1 186 ? -5.830 -12.209 5.802 1.00 84.75 186 ARG A O 1
ATOM 1511 N N . TYR A 1 187 ? -7.367 -13.738 6.357 1.00 84.56 187 TYR A N 1
ATOM 1512 C CA . TYR A 1 187 ? -7.886 -13.887 4.995 1.00 84.56 187 TYR A CA 1
ATOM 1513 C C . TYR A 1 187 ? -8.430 -12.566 4.422 1.00 84.56 187 TYR A C 1
ATOM 1515 O O . TYR A 1 187 ? -8.294 -12.320 3.229 1.00 84.56 187 TYR A O 1
ATOM 1523 N N . LYS A 1 188 ? -8.978 -11.684 5.272 1.00 87.50 188 LYS A N 1
ATOM 1524 C CA . LYS A 1 188 ? -9.507 -10.370 4.874 1.00 87.50 188 LYS A CA 1
ATOM 1525 C C . LYS A 1 188 ? -8.408 -9.414 4.405 1.00 87.50 188 LYS A C 1
ATOM 1527 O O . LYS A 1 188 ? -8.695 -8.513 3.628 1.00 87.50 188 LYS A O 1
ATOM 1532 N N . VAL A 1 189 ? -7.173 -9.628 4.864 1.00 82.62 189 VAL A N 1
ATOM 1533 C CA . VAL A 1 189 ? -5.971 -8.887 4.441 1.00 82.62 189 VAL A CA 1
ATOM 1534 C C . VAL A 1 189 ? -5.323 -9.549 3.223 1.00 82.62 189 VAL A C 1
ATOM 1536 O O . VAL A 1 189 ? -4.908 -8.874 2.289 1.00 82.62 189 VAL A O 1
ATOM 1539 N N . ILE A 1 190 ? -5.270 -10.883 3.197 1.00 83.12 190 ILE A N 1
ATOM 1540 C CA . ILE A 1 190 ? -4.597 -11.638 2.130 1.00 83.12 190 ILE A CA 1
ATOM 1541 C C . ILE A 1 190 ? -5.338 -11.513 0.793 1.00 83.12 190 ILE A C 1
ATOM 1543 O O . ILE A 1 190 ? -4.706 -11.269 -0.231 1.00 83.12 190 ILE A O 1
ATOM 1547 N N . VAL A 1 191 ? -6.666 -11.670 0.785 1.00 84.50 191 VAL A N 1
ATOM 1548 C CA . VAL A 1 191 ? -7.481 -11.662 -0.444 1.00 84.50 191 VAL A CA 1
ATOM 1549 C C . VAL A 1 191 ? -7.271 -10.405 -1.306 1.00 84.50 191 VAL A C 1
ATOM 1551 O O . VAL A 1 191 ? -6.934 -10.572 -2.479 1.00 84.50 191 VAL A O 1
ATOM 1554 N N . PRO A 1 192 ? -7.414 -9.164 -0.796 1.00 81.44 192 PRO A N 1
ATOM 1555 C CA . PRO A 1 192 ? -7.200 -7.972 -1.622 1.00 81.44 192 PRO A CA 1
ATOM 1556 C C . PRO A 1 192 ? -5.759 -7.866 -2.138 1.00 81.44 192 PRO A C 1
ATOM 1558 O O . PRO A 1 192 ? -5.543 -7.526 -3.302 1.00 81.44 192 PRO A O 1
ATOM 1561 N N . ASN A 1 193 ? -4.770 -8.234 -1.320 1.00 81.00 193 ASN A N 1
ATOM 1562 C CA . ASN A 1 193 ? -3.365 -8.203 -1.719 1.00 81.00 193 ASN A CA 1
ATOM 1563 C C . ASN A 1 193 ? -3.040 -9.227 -2.825 1.00 81.00 193 ASN A C 1
ATOM 1565 O O . ASN A 1 193 ? -2.258 -8.923 -3.726 1.00 81.00 193 ASN A O 1
ATOM 1569 N N . LEU A 1 194 ? -3.672 -10.408 -2.821 1.00 82.12 194 LEU A N 1
ATOM 1570 C CA . LEU A 1 194 ? -3.542 -11.386 -3.909 1.00 82.12 194 LEU A CA 1
ATOM 1571 C C . LEU A 1 194 ? -4.109 -10.855 -5.230 1.00 82.12 194 LEU A C 1
ATOM 1573 O O . LEU A 1 194 ? -3.497 -11.048 -6.281 1.00 82.12 194 LEU A O 1
ATOM 1577 N N . ILE A 1 195 ? -5.241 -10.146 -5.183 1.00 83.00 195 ILE A N 1
ATOM 1578 C CA . ILE A 1 195 ? -5.850 -9.555 -6.383 1.00 83.00 195 ILE A CA 1
ATOM 1579 C C . ILE A 1 195 ? -4.940 -8.473 -6.982 1.00 83.00 195 ILE A C 1
ATOM 1581 O O . ILE A 1 195 ? -4.867 -8.358 -8.201 1.00 83.00 195 ILE A O 1
ATOM 1585 N N . VAL A 1 196 ? -4.203 -7.722 -6.156 1.00 81.44 196 VAL A N 1
ATOM 1586 C CA . VAL A 1 196 ? -3.181 -6.756 -6.613 1.00 81.44 196 VAL A CA 1
ATOM 1587 C C . VAL A 1 196 ? -1.926 -7.444 -7.172 1.00 81.44 196 VAL A C 1
ATOM 1589 O O . VAL A 1 196 ? -1.312 -6.953 -8.125 1.00 81.44 196 VAL A O 1
ATOM 1592 N N . GLY A 1 197 ? -1.538 -8.588 -6.605 1.00 75.38 197 GLY A N 1
ATOM 1593 C CA . GLY A 1 197 ? -0.362 -9.342 -7.041 1.00 75.38 197 GLY A CA 1
ATOM 1594 C C . GLY A 1 197 ? -0.465 -9.856 -8.481 1.00 75.38 197 GLY A C 1
ATOM 1595 O O . GLY A 1 197 ? 0.505 -9.763 -9.232 1.00 75.38 197 GLY A O 1
ATOM 1596 N N . ILE A 1 198 ? -1.643 -10.334 -8.900 1.00 77.00 198 ILE A N 1
ATOM 1597 C CA . ILE A 1 198 ? -1.844 -10.933 -10.232 1.00 77.00 198 ILE A CA 1
ATOM 1598 C C . ILE A 1 198 ? -1.532 -9.942 -11.374 1.00 77.00 198 ILE A C 1
ATOM 1600 O O . ILE A 1 198 ? -0.710 -10.281 -12.231 1.00 77.00 198 ILE A O 1
ATOM 1604 N N . PRO A 1 199 ? -2.094 -8.714 -11.409 1.00 73.50 199 PRO A N 1
ATOM 1605 C CA . PRO A 1 199 ? -1.749 -7.745 -12.441 1.00 73.50 199 PRO A CA 1
ATOM 1606 C C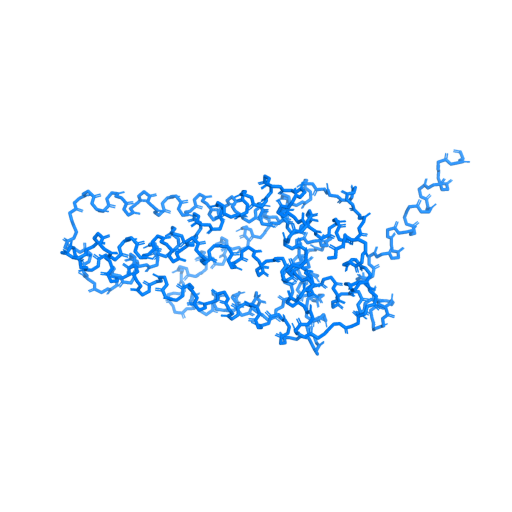 . PRO A 1 199 ? -0.272 -7.362 -12.462 1.00 73.50 199 PRO A C 1
ATOM 1608 O O . PRO A 1 199 ? 0.290 -7.139 -13.529 1.00 73.50 199 PRO A O 1
ATOM 1611 N N . SER A 1 200 ? 0.367 -7.323 -11.294 1.00 74.06 200 SER A N 1
ATOM 1612 C CA . SER A 1 200 ? 1.782 -6.970 -11.186 1.00 74.06 200 SER A CA 1
ATOM 1613 C C . SER A 1 200 ? 2.661 -8.016 -11.885 1.00 74.06 200 SER A C 1
ATOM 1615 O O . SER A 1 200 ? 3.548 -7.657 -12.656 1.00 74.06 200 SER A O 1
ATOM 1617 N N . LEU A 1 201 ? 2.353 -9.307 -11.706 1.00 74.50 201 LEU A N 1
ATOM 1618 C CA . LEU A 1 201 ? 3.041 -10.412 -12.387 1.00 74.50 201 LEU A CA 1
ATOM 1619 C C . LEU A 1 201 ? 2.841 -10.378 -13.908 1.00 74.50 201 LEU A C 1
ATOM 1621 O O . LEU A 1 201 ? 3.808 -10.506 -14.656 1.00 74.50 201 LEU A O 1
ATOM 1625 N N . ILE A 1 202 ? 1.606 -10.157 -14.372 1.00 78.38 202 ILE A N 1
ATOM 1626 C CA . ILE A 1 202 ? 1.303 -10.031 -15.809 1.00 78.38 202 ILE A CA 1
ATOM 1627 C C . ILE A 1 202 ? 2.071 -8.849 -16.417 1.00 78.38 202 ILE A C 1
ATOM 1629 O O . ILE A 1 202 ? 2.614 -8.961 -17.519 1.00 78.38 202 ILE A O 1
ATOM 1633 N N . GLY A 1 203 ? 2.153 -7.733 -15.687 1.00 75.19 203 GLY A N 1
ATOM 1634 C CA . GLY A 1 203 ? 2.934 -6.564 -16.078 1.00 75.19 203 GLY A CA 1
ATOM 1635 C C . GLY A 1 203 ? 4.413 -6.896 -16.273 1.00 75.19 203 GLY A C 1
ATOM 1636 O O . GLY A 1 203 ? 4.959 -6.587 -17.329 1.00 75.19 203 GLY A O 1
ATOM 1637 N N . ILE A 1 204 ? 5.038 -7.577 -15.305 1.00 74.50 204 ILE A N 1
ATOM 1638 C CA . ILE A 1 204 ? 6.453 -7.985 -15.374 1.00 74.50 204 ILE A CA 1
ATOM 1639 C C . ILE A 1 204 ? 6.713 -8.869 -16.598 1.00 74.50 204 ILE A C 1
ATOM 1641 O O . ILE A 1 204 ? 7.606 -8.567 -17.387 1.00 74.50 204 ILE A O 1
ATOM 1645 N N . VAL A 1 205 ? 5.904 -9.915 -16.804 1.00 76.88 205 VAL A N 1
ATOM 1646 C CA . VAL A 1 205 ? 6.043 -10.815 -17.966 1.00 76.88 205 VAL A CA 1
ATOM 1647 C C . VAL A 1 205 ? 5.924 -10.039 -19.278 1.00 76.88 205 VAL A C 1
ATOM 1649 O O . VAL A 1 205 ? 6.718 -10.237 -20.197 1.00 76.88 205 VAL A O 1
ATOM 1652 N N . SER A 1 206 ? 4.966 -9.113 -19.352 1.00 75.44 206 SER A N 1
ATOM 1653 C CA . SER A 1 206 ? 4.767 -8.270 -20.533 1.00 75.44 206 SER A CA 1
ATOM 1654 C C . SER A 1 206 ? 5.972 -7.366 -20.795 1.00 75.44 206 SER A C 1
ATOM 1656 O O . SER A 1 206 ? 6.392 -7.234 -21.940 1.00 75.44 206 SER A O 1
ATOM 1658 N N . ALA A 1 207 ? 6.562 -6.771 -19.756 1.00 74.00 207 ALA A N 1
ATOM 1659 C CA . ALA A 1 207 ? 7.728 -5.904 -19.900 1.00 74.00 207 ALA A CA 1
ATOM 1660 C C . ALA A 1 207 ? 8.982 -6.662 -20.332 1.00 74.00 207 ALA A C 1
ATOM 1662 O O . ALA A 1 207 ? 9.661 -6.206 -21.248 1.00 74.00 207 ALA A O 1
ATOM 1663 N N . VAL A 1 208 ? 9.245 -7.841 -19.759 1.00 74.69 208 VAL A N 1
ATOM 1664 C CA . VAL A 1 208 ? 10.334 -8.717 -20.221 1.00 74.69 208 VAL A CA 1
ATOM 1665 C C . VAL A 1 208 ? 10.156 -9.045 -21.706 1.00 74.69 208 VAL A C 1
ATOM 1667 O O . VAL A 1 208 ? 11.111 -8.991 -22.480 1.00 74.69 208 VAL A O 1
ATOM 1670 N N . PHE A 1 209 ? 8.923 -9.318 -22.137 1.00 75.56 209 PHE A N 1
ATOM 1671 C CA . PHE A 1 209 ? 8.622 -9.614 -23.537 1.00 75.56 209 PHE A CA 1
ATOM 1672 C C . PHE A 1 209 ? 8.776 -8.394 -24.469 1.00 75.56 209 PHE A C 1
ATOM 1674 O O . PHE A 1 209 ? 9.320 -8.529 -25.562 1.00 75.56 209 PHE A O 1
ATOM 1681 N N . ILE A 1 210 ? 8.351 -7.196 -24.045 1.00 73.38 210 ILE A N 1
ATOM 1682 C CA . ILE A 1 210 ? 8.555 -5.939 -24.796 1.00 73.38 210 ILE A CA 1
ATOM 1683 C C . ILE A 1 210 ? 10.043 -5.649 -24.964 1.00 73.38 210 ILE A C 1
ATOM 1685 O O . ILE A 1 210 ? 10.501 -5.376 -26.072 1.00 73.38 210 ILE A O 1
ATOM 1689 N N . LEU A 1 211 ? 10.788 -5.696 -23.861 1.00 69.94 211 LEU A N 1
ATOM 1690 C CA . LEU A 1 211 ? 12.201 -5.353 -23.841 1.00 69.94 211 LEU A CA 1
ATOM 1691 C C . LEU A 1 211 ? 13.021 -6.367 -24.656 1.00 69.94 211 LEU A C 1
ATOM 1693 O O . LEU A 1 211 ? 13.957 -5.966 -25.344 1.00 69.94 211 LEU A O 1
ATOM 1697 N N . SER A 1 212 ? 12.656 -7.653 -24.645 1.00 70.00 212 SER A N 1
ATOM 1698 C CA . SER A 1 212 ? 13.358 -8.700 -25.407 1.00 70.00 212 SER A CA 1
ATOM 1699 C C . SER A 1 212 ? 13.015 -8.753 -26.905 1.00 70.00 212 SER A C 1
ATOM 1701 O O . SER A 1 212 ? 13.813 -9.279 -27.679 1.00 70.00 212 SER A O 1
ATOM 1703 N N . ASN A 1 213 ? 11.874 -8.211 -27.355 1.00 67.62 213 ASN A N 1
ATOM 1704 C CA . ASN A 1 213 ? 11.417 -8.342 -28.745 1.00 67.62 213 ASN A CA 1
ATOM 1705 C C . ASN A 1 213 ? 11.137 -6.988 -29.430 1.00 67.62 213 ASN A C 1
ATOM 1707 O O . ASN A 1 213 ? 10.000 -6.513 -29.486 1.00 67.62 213 ASN A O 1
ATOM 1711 N N . GLN A 1 214 ? 12.170 -6.400 -30.045 1.00 63.66 214 GLN A N 1
ATOM 1712 C CA . GLN A 1 214 ? 12.104 -5.074 -30.685 1.00 63.66 214 GLN A CA 1
ATOM 1713 C C . GLN A 1 214 ? 11.127 -4.982 -31.879 1.00 63.66 214 GLN A C 1
ATOM 1715 O O . GLN A 1 214 ? 10.649 -3.896 -32.202 1.00 63.66 214 GLN A O 1
ATOM 1720 N N . ARG A 1 215 ? 10.793 -6.100 -32.544 1.00 61.16 215 ARG A N 1
ATOM 1721 C CA . ARG A 1 215 ? 10.086 -6.086 -33.843 1.00 61.16 215 ARG A CA 1
ATOM 1722 C C . ARG A 1 215 ? 8.562 -5.919 -33.733 1.00 61.16 215 ARG A C 1
ATOM 1724 O O . ARG A 1 215 ? 7.959 -5.328 -34.621 1.00 61.16 215 ARG A O 1
ATOM 1731 N N . ASN A 1 216 ? 7.958 -6.380 -32.632 1.00 61.75 216 ASN A N 1
ATOM 1732 C CA . ASN A 1 216 ? 6.519 -6.240 -32.335 1.00 61.75 216 ASN A CA 1
ATOM 1733 C C . ASN A 1 216 ? 6.236 -5.269 -31.171 1.00 61.75 216 ASN A C 1
ATOM 1735 O O . ASN A 1 216 ? 5.101 -5.186 -30.691 1.00 61.75 216 ASN A O 1
ATOM 1739 N N . GLY A 1 217 ? 7.255 -4.528 -30.720 1.00 61.06 217 GLY A N 1
ATOM 1740 C CA . GLY A 1 217 ? 7.218 -3.737 -29.489 1.00 61.06 217 GLY A CA 1
ATOM 1741 C C . GLY A 1 217 ? 6.053 -2.748 -29.410 1.00 61.06 217 GLY A C 1
ATOM 1742 O O . GLY A 1 217 ? 5.443 -2.630 -28.356 1.00 61.06 217 GLY A O 1
ATOM 1743 N N . PHE A 1 218 ? 5.667 -2.099 -30.516 1.00 63.25 218 PHE A N 1
ATOM 1744 C CA . PHE A 1 218 ? 4.626 -1.058 -30.510 1.00 63.25 218 PHE A CA 1
ATOM 1745 C C . PHE A 1 218 ? 3.217 -1.561 -30.155 1.00 63.25 218 PHE A C 1
ATOM 1747 O O . PHE A 1 218 ? 2.513 -0.904 -29.388 1.00 63.25 218 PHE A O 1
ATOM 1754 N N . ILE A 1 219 ? 2.795 -2.724 -30.666 1.00 66.94 219 ILE A N 1
ATOM 1755 C CA . ILE A 1 219 ? 1.468 -3.290 -30.351 1.00 66.94 219 ILE A CA 1
ATOM 1756 C C . ILE A 1 219 ? 1.441 -3.761 -28.893 1.00 66.94 219 ILE A C 1
ATOM 1758 O O . ILE A 1 219 ? 0.487 -3.493 -28.163 1.00 66.94 219 ILE A O 1
ATOM 1762 N N . ILE A 1 220 ? 2.518 -4.414 -28.451 1.00 69.56 220 ILE A N 1
ATOM 1763 C CA . ILE A 1 220 ? 2.647 -4.940 -27.089 1.00 69.56 220 ILE A CA 1
ATOM 1764 C C . ILE A 1 220 ? 2.734 -3.784 -26.076 1.00 69.56 220 ILE A C 1
ATOM 1766 O O . ILE A 1 220 ? 2.097 -3.848 -25.026 1.00 69.56 220 ILE A O 1
ATOM 1770 N N . LEU A 1 221 ? 3.417 -2.686 -26.424 1.00 71.00 221 LEU A N 1
ATOM 1771 C CA . LEU A 1 221 ? 3.435 -1.436 -25.657 1.00 71.00 221 LEU A CA 1
ATOM 1772 C C . LEU A 1 221 ? 2.024 -0.867 -25.475 1.00 71.00 221 LEU A C 1
ATOM 1774 O O . LEU A 1 221 ? 1.653 -0.516 -24.359 1.00 71.00 221 LEU A O 1
ATOM 1778 N N . GLY A 1 222 ? 1.212 -0.812 -26.535 1.00 74.44 222 GLY A N 1
ATOM 1779 C CA . GLY A 1 222 ? -0.170 -0.328 -26.450 1.00 74.44 222 GLY A CA 1
ATOM 1780 C C . GLY A 1 222 ? -1.031 -1.139 -25.471 1.00 74.44 222 GLY A C 1
ATOM 1781 O O . GLY A 1 222 ? -1.697 -0.564 -24.606 1.00 74.44 222 GLY A O 1
ATOM 1782 N N . PHE A 1 223 ? -0.967 -2.473 -25.550 1.00 75.19 223 PHE A N 1
ATOM 1783 C CA . PHE A 1 223 ? -1.657 -3.355 -24.600 1.00 75.19 223 PHE A CA 1
ATOM 1784 C C . PHE A 1 223 ? -1.132 -3.197 -23.172 1.00 75.19 223 PHE A C 1
ATOM 1786 O O . PHE A 1 223 ? -1.922 -3.150 -22.230 1.00 75.19 223 PHE A O 1
ATOM 1793 N N . PHE A 1 224 ? 0.183 -3.059 -23.010 1.00 78.44 224 PHE A N 1
ATOM 1794 C CA . PHE A 1 224 ? 0.816 -2.842 -21.717 1.00 78.44 224 PHE A CA 1
ATOM 1795 C C . PHE A 1 224 ? 0.362 -1.535 -21.056 1.00 78.44 224 PHE A C 1
ATOM 1797 O O . PHE A 1 224 ? 0.003 -1.527 -19.876 1.00 78.44 224 PHE A O 1
ATOM 1804 N N . PHE A 1 225 ? 0.298 -0.435 -21.808 1.00 80.75 225 PHE A N 1
ATOM 1805 C CA . PHE A 1 225 ? -0.203 0.841 -21.293 1.00 80.75 225 PHE A CA 1
ATOM 1806 C C . PHE A 1 225 ? -1.679 0.763 -20.893 1.00 80.75 225 PHE A C 1
ATOM 1808 O O . PHE A 1 225 ? -2.047 1.208 -19.807 1.00 80.75 225 PHE A O 1
ATOM 1815 N N . LEU A 1 226 ? -2.533 0.152 -21.720 1.00 84.00 226 LEU A N 1
ATOM 1816 C CA . LEU A 1 226 ? -3.948 -0.010 -21.378 1.00 84.00 226 LEU A CA 1
ATOM 1817 C C . LEU A 1 226 ? -4.123 -0.865 -20.114 1.00 84.00 226 LEU A C 1
ATOM 1819 O O . LEU A 1 226 ? -4.891 -0.518 -19.214 1.00 84.00 226 LEU A O 1
ATOM 1823 N N . PHE A 1 227 ? -3.378 -1.965 -20.028 1.00 83.88 227 PHE A N 1
ATOM 1824 C CA . PHE A 1 227 ? -3.410 -2.864 -18.886 1.00 83.88 227 PHE A CA 1
ATOM 1825 C C . PHE A 1 227 ? -2.925 -2.188 -17.597 1.00 83.88 227 PHE A C 1
ATOM 1827 O O . PHE A 1 227 ? -3.579 -2.310 -16.563 1.00 83.88 227 PHE A O 1
ATOM 1834 N N . THR A 1 228 ? -1.825 -1.430 -17.649 1.00 85.62 228 THR A N 1
ATOM 1835 C CA . THR A 1 228 ? -1.287 -0.717 -16.477 1.00 85.62 228 THR A CA 1
ATOM 1836 C C . THR A 1 228 ? -2.230 0.376 -15.977 1.00 85.62 228 THR A C 1
ATOM 1838 O O . THR A 1 228 ? -2.361 0.545 -14.765 1.00 85.62 228 THR A O 1
ATOM 1841 N N . ILE A 1 229 ? -2.964 1.052 -16.869 1.00 90.69 229 ILE A N 1
ATOM 1842 C CA . ILE A 1 229 ? -4.030 1.993 -16.486 1.00 90.69 229 ILE A CA 1
ATOM 1843 C C . ILE A 1 229 ? -5.129 1.278 -15.693 1.00 90.69 229 ILE A C 1
ATOM 1845 O O . ILE A 1 229 ? -5.507 1.732 -14.612 1.00 90.69 229 ILE A O 1
ATOM 1849 N N . ILE A 1 230 ? -5.625 0.143 -16.193 1.00 90.06 230 ILE A N 1
ATOM 1850 C CA . ILE A 1 230 ? -6.662 -0.639 -15.503 1.00 90.06 230 ILE A CA 1
ATOM 1851 C C . ILE A 1 230 ? -6.134 -1.150 -14.158 1.00 90.06 230 ILE A C 1
ATOM 1853 O O . ILE A 1 230 ? -6.805 -1.004 -13.135 1.00 90.06 230 ILE A O 1
ATOM 1857 N N . ALA A 1 231 ? -4.914 -1.692 -14.135 1.00 89.38 231 ALA A N 1
ATOM 1858 C CA . ALA A 1 231 ? -4.273 -2.181 -12.921 1.00 89.38 231 ALA A CA 1
ATOM 1859 C C . ALA A 1 231 ? -4.130 -1.071 -11.871 1.00 89.38 231 ALA A C 1
ATOM 1861 O O . ALA A 1 231 ? -4.457 -1.294 -10.709 1.00 89.38 231 ALA A O 1
ATOM 1862 N N . ALA A 1 232 ? -3.729 0.140 -12.266 1.00 92.38 232 ALA A N 1
ATOM 1863 C CA . ALA A 1 232 ? -3.612 1.270 -11.349 1.00 92.38 232 ALA A CA 1
ATOM 1864 C C . ALA A 1 232 ? -4.961 1.646 -10.712 1.00 92.38 232 ALA A C 1
ATOM 1866 O O . ALA A 1 232 ? -5.022 1.888 -9.506 1.00 92.38 232 ALA A O 1
ATOM 1867 N N . ILE A 1 233 ? -6.059 1.625 -11.479 1.00 93.81 233 ILE A N 1
ATOM 1868 C CA . ILE A 1 233 ? -7.412 1.850 -10.939 1.00 93.81 233 ILE A CA 1
ATOM 1869 C C . ILE A 1 233 ? -7.772 0.767 -9.915 1.00 93.81 233 ILE A C 1
ATOM 1871 O O . ILE A 1 233 ? -8.255 1.085 -8.825 1.00 93.81 233 ILE A O 1
ATOM 1875 N N . VAL A 1 234 ? -7.518 -0.504 -10.246 1.00 92.81 234 VAL A N 1
ATOM 1876 C CA . VAL A 1 234 ? -7.784 -1.638 -9.348 1.00 92.81 234 VAL A CA 1
ATOM 1877 C C . VAL A 1 234 ? -6.956 -1.527 -8.068 1.00 92.81 234 VAL A C 1
ATOM 1879 O O . VAL A 1 234 ? -7.492 -1.734 -6.984 1.00 92.81 234 VAL A O 1
ATOM 1882 N N . ILE A 1 235 ? -5.684 -1.144 -8.159 1.00 92.31 235 ILE A N 1
ATOM 1883 C CA . ILE A 1 235 ? -4.806 -0.980 -6.995 1.00 92.31 235 ILE A CA 1
ATOM 1884 C C . ILE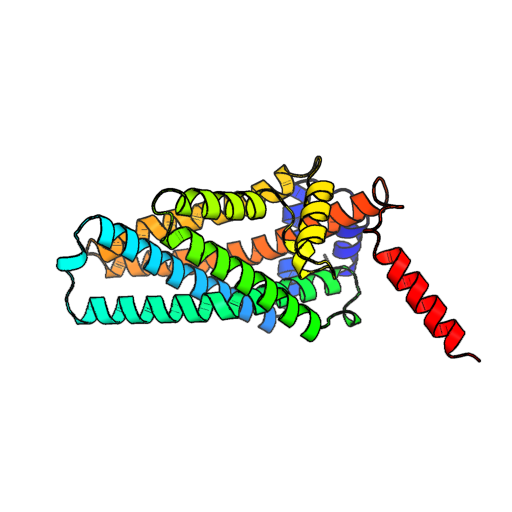 A 1 235 ? -5.317 0.133 -6.076 1.00 92.31 235 ILE A C 1
ATOM 1886 O O . ILE A 1 235 ? -5.444 -0.096 -4.877 1.00 92.31 235 ILE A O 1
ATOM 1890 N N . VAL A 1 236 ? -5.687 1.303 -6.610 1.00 95.00 236 VAL A N 1
ATOM 1891 C CA . VAL A 1 236 ? -6.262 2.390 -5.793 1.00 95.00 236 VAL A CA 1
ATOM 1892 C C . VAL A 1 236 ? -7.560 1.944 -5.113 1.00 95.00 236 VAL A C 1
ATOM 1894 O O . VAL A 1 236 ? -7.805 2.263 -3.948 1.00 95.00 236 VAL A O 1
ATOM 1897 N N . TYR A 1 237 ? -8.397 1.181 -5.819 1.00 95.75 237 TYR A N 1
ATOM 1898 C CA . TYR A 1 237 ? -9.592 0.583 -5.229 1.00 95.75 237 TYR A CA 1
ATOM 1899 C C . TYR A 1 237 ? -9.248 -0.381 -4.079 1.00 95.75 237 TYR A C 1
ATOM 1901 O O . TYR A 1 237 ? -9.865 -0.304 -3.015 1.00 95.75 237 TYR A O 1
ATOM 1909 N N . MET A 1 238 ? -8.240 -1.238 -4.251 1.00 93.12 238 MET A N 1
ATOM 1910 C CA . MET A 1 238 ? -7.795 -2.185 -3.222 1.00 93.12 238 MET A CA 1
ATOM 1911 C C . MET A 1 238 ? -7.141 -1.496 -2.020 1.00 93.12 238 MET A C 1
ATOM 1913 O O . MET A 1 238 ? -7.289 -1.954 -0.892 1.00 93.12 238 MET A O 1
ATOM 1917 N N . GLU A 1 239 ? -6.492 -0.349 -2.212 1.00 93.12 239 GLU A N 1
ATOM 1918 C CA . GLU A 1 239 ? -6.012 0.471 -1.098 1.00 93.12 239 GLU A CA 1
ATOM 1919 C C . GLU A 1 239 ? -7.170 0.981 -0.230 1.00 93.12 239 GLU A C 1
ATOM 1921 O O . GLU A 1 239 ? -7.104 0.924 0.998 1.00 93.12 239 GLU A O 1
ATOM 1926 N N . ILE A 1 240 ? -8.272 1.417 -0.848 1.00 96.06 240 ILE A N 1
ATOM 1927 C CA . ILE A 1 240 ? -9.489 1.795 -0.115 1.00 96.06 240 ILE A CA 1
ATOM 1928 C C . ILE A 1 240 ? -10.120 0.579 0.559 1.00 96.06 240 ILE A C 1
ATOM 1930 O O . ILE A 1 240 ? -10.560 0.682 1.704 1.00 96.06 240 ILE A O 1
ATOM 1934 N N . PHE A 1 241 ? -10.144 -0.568 -0.121 1.00 95.75 241 PHE A N 1
ATOM 1935 C CA . PHE A 1 241 ? -10.607 -1.824 0.458 1.00 95.75 241 PHE A CA 1
ATOM 1936 C C . PHE A 1 241 ? -9.843 -2.155 1.742 1.00 95.75 241 PHE A C 1
ATOM 1938 O O . PHE A 1 241 ? -10.469 -2.379 2.776 1.00 95.75 241 PHE A O 1
ATOM 1945 N N . ASN A 1 242 ? -8.512 -2.090 1.722 1.00 93.31 242 ASN A N 1
ATOM 1946 C CA . ASN A 1 242 ? -7.694 -2.378 2.897 1.00 93.31 242 ASN A CA 1
ATOM 1947 C C . ASN A 1 242 ? -7.975 -1.413 4.059 1.00 93.31 242 ASN A C 1
ATOM 1949 O O . ASN A 1 242 ? -8.069 -1.852 5.204 1.00 93.31 242 ASN A O 1
ATOM 1953 N N . ILE A 1 243 ? -8.198 -0.122 3.782 1.00 95.25 243 ILE A N 1
ATOM 1954 C CA . ILE A 1 243 ? -8.601 0.856 4.809 1.00 95.25 243 ILE A CA 1
ATOM 1955 C C . ILE A 1 243 ? -9.953 0.475 5.424 1.00 95.25 243 ILE A C 1
ATOM 1957 O O . ILE A 1 243 ? -10.113 0.523 6.642 1.00 95.25 243 ILE A O 1
ATOM 1961 N N . VAL A 1 244 ? -10.925 0.084 4.596 1.00 96.19 244 VAL A N 1
ATOM 1962 C CA . VAL A 1 244 ? -12.254 -0.346 5.054 1.00 96.19 244 VAL A CA 1
ATOM 1963 C C . VAL A 1 244 ? -12.158 -1.597 5.927 1.00 96.19 244 VAL A C 1
ATOM 1965 O O . VAL A 1 244 ? -12.751 -1.625 7.008 1.00 96.19 244 VAL A O 1
ATOM 1968 N N . VAL A 1 245 ? -11.391 -2.607 5.502 1.00 94.88 245 VAL A N 1
ATOM 1969 C CA . VAL A 1 245 ? -11.164 -3.823 6.296 1.00 94.88 245 VAL A CA 1
ATOM 1970 C C . VAL A 1 245 ? -10.487 -3.471 7.613 1.00 94.88 245 VAL A C 1
ATOM 1972 O O . VAL A 1 245 ? -10.966 -3.901 8.661 1.00 94.88 245 VAL A O 1
ATOM 1975 N N . PHE A 1 246 ? -9.416 -2.674 7.576 1.00 94.38 246 PHE A N 1
ATOM 1976 C CA . PHE A 1 246 ? -8.691 -2.247 8.768 1.00 94.38 246 PHE A CA 1
ATOM 1977 C C . PHE A 1 246 ? -9.627 -1.583 9.778 1.00 94.38 246 PHE A C 1
ATOM 1979 O O . PHE A 1 246 ? -9.717 -2.051 10.909 1.00 94.38 246 PHE A O 1
ATOM 1986 N N . LEU A 1 247 ? -10.376 -0.555 9.368 1.00 94.81 247 LEU A N 1
ATOM 1987 C CA . LEU A 1 247 ? -11.279 0.169 10.265 1.00 94.81 247 LEU A CA 1
ATOM 1988 C C . LEU A 1 247 ? -12.369 -0.731 10.848 1.00 94.81 247 LEU A C 1
ATOM 1990 O O . LEU A 1 247 ? -12.693 -0.623 12.030 1.00 94.81 247 LEU A O 1
ATOM 1994 N N . ASN A 1 248 ? -12.935 -1.625 10.039 1.00 95.56 248 ASN A N 1
ATOM 1995 C CA . ASN A 1 248 ? -13.975 -2.532 10.504 1.00 95.56 248 ASN A CA 1
ATOM 1996 C C . ASN A 1 248 ? -13.436 -3.573 11.491 1.00 95.56 248 ASN A C 1
ATOM 1998 O O . ASN A 1 248 ? -14.035 -3.799 12.543 1.00 95.56 248 ASN A O 1
ATOM 2002 N N . VAL A 1 249 ? -12.307 -4.206 11.166 1.00 93.44 249 VAL A N 1
ATOM 2003 C CA . VAL A 1 249 ? -11.662 -5.203 12.029 1.00 93.44 249 VAL A CA 1
ATOM 2004 C C . VAL A 1 249 ? -11.201 -4.560 13.329 1.00 93.44 249 VAL A C 1
ATOM 2006 O O . VAL A 1 249 ? -11.487 -5.090 14.399 1.00 93.44 249 VAL A O 1
ATOM 2009 N N . GLU A 1 250 ? -10.571 -3.393 13.249 1.00 93.12 250 GLU A N 1
ATOM 2010 C CA . GLU A 1 250 ? -10.137 -2.637 14.415 1.00 93.12 250 GLU A CA 1
ATOM 2011 C C . GLU A 1 250 ? -11.310 -2.269 15.318 1.00 93.12 250 GLU A C 1
ATOM 2013 O O . GLU A 1 250 ? -11.276 -2.505 16.522 1.00 93.12 250 GLU A O 1
ATOM 2018 N N . ASN A 1 251 ? -12.386 -1.735 14.750 1.00 91.56 251 ASN A N 1
ATOM 2019 C CA . ASN A 1 251 ? -13.539 -1.341 15.537 1.00 91.56 251 ASN A CA 1
ATOM 2020 C C . ASN A 1 251 ? -14.237 -2.547 16.193 1.00 91.56 251 ASN A C 1
ATOM 2022 O O . ASN A 1 251 ? -14.680 -2.449 17.335 1.00 91.56 251 ASN A O 1
ATOM 2026 N N . ASN A 1 252 ? -14.297 -3.694 15.511 1.00 90.75 252 ASN A N 1
ATOM 2027 C CA . ASN A 1 252 ? -14.800 -4.936 16.102 1.00 90.75 252 ASN A CA 1
ATOM 2028 C C . ASN A 1 252 ? -13.883 -5.469 17.210 1.00 90.75 252 ASN A C 1
ATOM 2030 O O . ASN A 1 252 ? -14.386 -5.985 18.205 1.00 90.75 252 ASN A O 1
ATOM 2034 N N . TYR A 1 253 ? -12.564 -5.336 17.058 1.00 90.88 253 TYR A N 1
ATOM 2035 C CA . TYR A 1 253 ? -11.600 -5.687 18.098 1.00 90.88 253 TYR A CA 1
ATOM 2036 C C . TYR A 1 253 ? -11.792 -4.801 19.331 1.00 90.88 253 TYR A C 1
ATOM 2038 O O . TYR A 1 253 ? -12.051 -5.315 20.414 1.00 90.88 253 TYR A O 1
ATOM 2046 N N . LEU A 1 254 ? -11.770 -3.475 19.164 1.00 89.44 254 LEU A N 1
ATOM 2047 C CA . LEU A 1 254 ? -11.875 -2.509 20.263 1.00 89.44 254 LEU A CA 1
ATOM 2048 C C . LEU A 1 254 ? -13.213 -2.572 21.017 1.00 89.44 254 LEU A C 1
ATOM 2050 O O . LEU A 1 254 ? -13.245 -2.303 22.211 1.00 89.44 254 LEU A O 1
ATOM 2054 N N . LYS A 1 255 ? -14.314 -2.955 20.358 1.00 86.56 255 LYS A N 1
ATOM 2055 C CA . LYS A 1 255 ? -15.615 -3.151 21.028 1.00 86.56 255 LYS A CA 1
ATOM 2056 C C . LYS A 1 255 ? -15.687 -4.418 21.883 1.00 86.56 255 LYS A C 1
ATOM 2058 O O . LYS A 1 255 ? -16.541 -4.490 22.762 1.00 86.56 255 LYS A O 1
ATOM 2063 N N . ASN A 1 256 ? -14.836 -5.403 21.606 1.00 85.94 256 ASN A N 1
ATOM 2064 C CA . ASN A 1 256 ? -14.871 -6.718 22.234 1.00 85.94 256 ASN A CA 1
ATOM 2065 C C . ASN A 1 256 ? -13.557 -6.969 22.994 1.00 85.94 256 ASN A C 1
ATOM 2067 O O . ASN A 1 256 ? -13.372 -6.472 24.100 1.00 85.94 256 ASN A O 1
ATOM 2071 N N . GLU A 1 257 ? -12.629 -7.705 22.383 1.00 82.44 257 GLU A N 1
ATOM 2072 C CA . GLU A 1 257 ? -11.370 -8.175 22.980 1.00 82.44 257 GLU A CA 1
ATOM 2073 C C . GLU A 1 257 ? -10.409 -7.040 23.367 1.00 82.44 257 GLU A C 1
ATOM 2075 O O . GLU A 1 257 ? -9.660 -7.145 24.333 1.00 82.44 257 GLU A O 1
ATOM 2080 N N . GLY A 1 258 ? -10.430 -5.948 22.605 1.00 81.62 258 GLY A N 1
ATOM 2081 C CA . GLY A 1 258 ? -9.504 -4.831 22.719 1.00 81.62 258 GLY A CA 1
ATOM 2082 C C . GLY A 1 258 ? -9.978 -3.690 23.613 1.00 81.62 258 GLY A C 1
ATOM 2083 O O . GLY A 1 258 ? -9.289 -2.668 23.653 1.00 81.62 258 GLY A O 1
ATOM 2084 N N . LYS A 1 259 ? -11.122 -3.828 24.297 1.00 80.50 259 LYS A N 1
ATOM 2085 C CA . LYS A 1 259 ? -11.751 -2.734 25.056 1.00 80.50 259 LYS A CA 1
ATOM 2086 C C . LYS A 1 259 ? -10.810 -2.137 26.105 1.00 80.50 259 LYS A C 1
ATOM 2088 O O . LYS A 1 259 ? -10.593 -0.931 26.107 1.00 80.50 259 LYS A O 1
ATOM 2093 N N . ASP A 1 260 ? -10.163 -2.992 26.892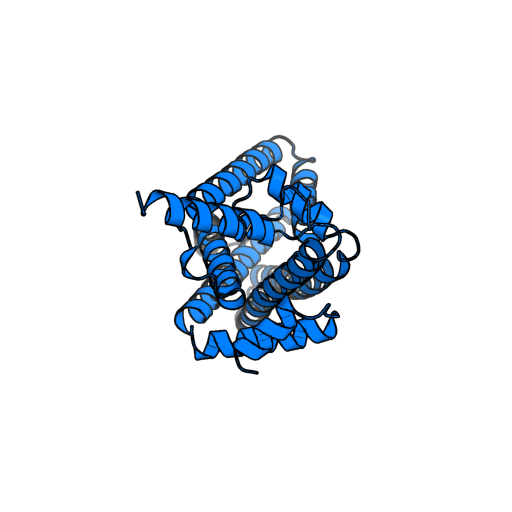 1.00 79.62 260 ASP A N 1
ATOM 2094 C CA . ASP A 1 260 ? -9.190 -2.587 27.919 1.00 79.62 260 ASP A CA 1
ATOM 2095 C C . ASP A 1 260 ? -7.737 -2.667 27.415 1.00 79.62 260 ASP A C 1
ATOM 2097 O O . ASP A 1 260 ? -6.775 -2.610 28.186 1.00 79.62 260 ASP A O 1
ATOM 2101 N N . SER A 1 261 ? -7.542 -2.830 26.101 1.00 81.62 261 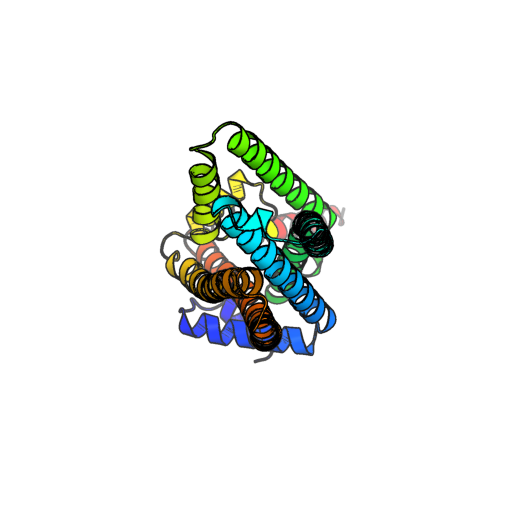SER A N 1
ATOM 2102 C CA . SER A 1 261 ? -6.202 -2.926 25.529 1.00 81.62 261 SER A CA 1
ATOM 2103 C C . SER A 1 261 ? -5.496 -1.571 25.560 1.00 81.62 261 SER A C 1
ATOM 2105 O O . SER A 1 261 ? -6.093 -0.508 25.375 1.00 81.62 261 SER A O 1
ATOM 2107 N N . LYS A 1 262 ? -4.162 -1.597 25.664 1.00 81.88 262 LYS A N 1
ATOM 2108 C CA . LYS A 1 262 ? -3.331 -0.386 25.536 1.00 81.88 262 LYS A CA 1
ATOM 2109 C C . LYS A 1 262 ? -3.485 0.334 24.183 1.00 81.88 262 LYS A C 1
ATOM 2111 O O . LYS A 1 262 ? -3.007 1.465 24.057 1.00 81.88 262 LYS A O 1
ATOM 2116 N N . TYR A 1 263 ? -4.109 -0.327 23.204 1.00 80.62 263 TYR A N 1
ATOM 2117 C CA . TYR A 1 263 ? -4.362 0.145 21.847 1.00 80.62 263 TYR A CA 1
ATOM 2118 C C . TYR A 1 263 ? -5.760 0.748 21.655 1.00 80.62 263 TYR A C 1
ATOM 2120 O O . TYR A 1 263 ? -6.073 1.204 20.558 1.00 80.62 263 TYR A O 1
ATOM 2128 N N . ASN A 1 264 ? -6.600 0.808 22.693 1.00 78.00 264 ASN A N 1
ATOM 2129 C CA . ASN A 1 264 ? -7.845 1.562 22.626 1.00 78.00 264 ASN A CA 1
ATOM 2130 C C . ASN A 1 264 ? -7.554 3.075 22.675 1.00 78.00 264 ASN A C 1
ATOM 2132 O O . ASN A 1 264 ? -7.523 3.712 23.728 1.00 78.00 264 ASN A O 1
ATOM 2136 N N . PHE A 1 265 ? -7.266 3.645 21.503 1.00 67.00 265 PHE A N 1
ATOM 2137 C CA . PHE A 1 265 ? -6.961 5.070 21.345 1.00 67.00 265 PHE A CA 1
ATOM 2138 C C . PHE A 1 265 ? -8.196 5.963 21.468 1.00 67.00 265 PHE A C 1
ATOM 2140 O O . PHE A 1 265 ? -8.041 7.146 21.758 1.00 67.00 265 PHE A O 1
ATOM 2147 N N . LYS A 1 266 ? -9.399 5.412 21.247 1.00 62.50 266 LYS A N 1
ATOM 2148 C CA . LYS A 1 266 ? -10.650 6.179 21.276 1.00 62.50 266 LYS A CA 1
ATOM 2149 C C . LYS A 1 266 ? -10.951 6.662 22.691 1.00 62.50 266 LYS A C 1
ATOM 2151 O O . LYS A 1 266 ? -11.150 7.855 22.869 1.00 62.50 266 LYS A O 1
ATOM 2156 N N . ASP A 1 267 ? -10.826 5.783 23.686 1.00 53.69 267 ASP A N 1
ATOM 2157 C CA . ASP A 1 267 ? -11.027 6.170 25.087 1.00 53.69 267 ASP A CA 1
ATOM 2158 C C . ASP A 1 267 ? -9.969 7.179 25.563 1.00 53.69 267 ASP A C 1
ATOM 2160 O O . ASP A 1 267 ? -10.289 8.113 26.289 1.00 53.69 267 ASP A O 1
ATOM 2164 N N . LYS A 1 268 ? -8.707 7.058 25.122 1.00 52.38 268 LYS A N 1
ATOM 2165 C CA . LYS A 1 268 ? -7.644 8.006 25.510 1.00 52.38 268 LYS A CA 1
ATOM 2166 C C . LYS A 1 268 ? -7.821 9.400 24.907 1.00 52.38 268 LYS A C 1
ATOM 2168 O O . LYS A 1 268 ? -7.653 10.374 25.630 1.00 52.38 268 LYS A O 1
ATOM 2173 N N . GLU A 1 269 ? -8.171 9.511 23.623 1.00 52.50 269 GLU A N 1
ATOM 2174 C CA . GLU A 1 269 ? -8.442 10.818 23.000 1.00 52.50 269 GLU A CA 1
ATOM 2175 C C . GLU A 1 269 ? -9.676 11.494 23.624 1.00 52.50 269 GLU A C 1
ATOM 2177 O O . GLU A 1 269 ? -9.664 12.705 23.833 1.00 52.50 269 GLU A O 1
ATOM 2182 N N . GLU A 1 270 ? -10.710 10.727 23.986 1.00 49.47 270 GLU A N 1
ATOM 2183 C CA . GLU A 1 270 ? -11.915 11.244 24.652 1.00 49.47 270 GLU A CA 1
ATOM 2184 C C . GLU A 1 270 ? -11.634 11.692 26.101 1.00 49.47 270 GLU A C 1
ATOM 2186 O O . GLU A 1 270 ? -12.106 12.748 26.531 1.00 49.47 270 GLU A O 1
ATOM 2191 N N . ILE A 1 271 ? -10.799 10.946 26.837 1.00 50.38 271 ILE A N 1
ATOM 2192 C CA . ILE A 1 271 ? -10.320 11.312 28.181 1.00 50.38 271 ILE A CA 1
ATOM 2193 C C . ILE A 1 271 ? -9.436 12.568 28.131 1.00 50.38 271 ILE A C 1
ATOM 2195 O O . ILE A 1 271 ? -9.642 13.486 28.927 1.00 50.38 271 ILE A O 1
ATOM 2199 N N . ASP A 1 272 ? -8.493 12.655 27.191 1.00 46.38 272 ASP A N 1
ATOM 2200 C CA . ASP A 1 272 ? -7.607 13.817 27.042 1.00 46.38 272 ASP A CA 1
ATOM 2201 C C . ASP A 1 272 ? -8.385 15.078 26.625 1.00 46.38 272 ASP A C 1
ATOM 2203 O O . ASP A 1 272 ? -8.145 16.163 27.163 1.00 46.38 272 ASP A O 1
ATOM 2207 N N . LEU A 1 273 ? -9.378 14.948 25.733 1.00 49.69 273 LEU A N 1
ATOM 2208 C CA . LEU A 1 273 ? -10.286 16.044 25.374 1.00 49.69 273 LEU A CA 1
ATOM 2209 C C . LEU A 1 273 ? -11.085 16.528 26.587 1.00 49.69 273 LEU A C 1
ATOM 2211 O O . LEU A 1 273 ? -11.127 17.733 26.846 1.00 49.69 273 LEU A O 1
ATOM 2215 N N . ARG A 1 274 ? -11.653 15.608 27.373 1.00 43.56 274 ARG A N 1
ATOM 2216 C CA . ARG A 1 274 ? -12.400 15.941 28.593 1.00 43.56 274 ARG A CA 1
ATOM 2217 C C . ARG A 1 274 ? -11.517 16.648 29.624 1.00 43.56 274 ARG A C 1
ATOM 2219 O O . ARG A 1 274 ? -11.933 17.649 30.201 1.00 43.56 274 ARG A O 1
ATOM 2226 N N . ASN A 1 275 ? -10.281 16.187 29.801 1.00 46.16 275 ASN A N 1
ATOM 2227 C CA . ASN A 1 275 ? -9.314 16.801 30.712 1.00 46.16 275 ASN A CA 1
ATOM 2228 C C . ASN A 1 275 ? -8.866 18.194 30.238 1.00 46.16 275 ASN A C 1
ATOM 2230 O O . ASN A 1 275 ? -8.745 19.108 31.052 1.00 46.16 275 ASN A O 1
ATOM 2234 N N . SER A 1 276 ? -8.686 18.397 28.929 1.00 50.44 276 SER A N 1
ATOM 2235 C CA . SER A 1 276 ? -8.342 19.711 28.364 1.00 50.44 276 SER A CA 1
ATOM 2236 C C . SER A 1 276 ? -9.473 20.741 28.497 1.00 50.44 276 SER A C 1
ATOM 2238 O O . SER A 1 276 ? -9.218 21.915 28.751 1.00 50.44 276 SER A O 1
ATOM 2240 N N . GLN A 1 277 ? -10.734 20.308 28.395 1.00 50.34 277 GLN A N 1
ATOM 2241 C CA . GLN A 1 277 ? -11.900 21.169 28.619 1.00 50.34 277 GLN A CA 1
ATOM 2242 C C . GLN A 1 277 ? -12.059 21.554 30.093 1.00 50.34 277 GLN A C 1
ATOM 2244 O O . GLN A 1 277 ? -12.433 22.684 30.389 1.00 50.34 277 GLN A O 1
ATOM 2249 N N . ILE A 1 278 ? -11.741 20.644 31.018 1.00 53.00 278 ILE A N 1
ATOM 2250 C CA . ILE A 1 278 ? -11.744 20.928 32.461 1.00 53.00 278 ILE A CA 1
ATOM 2251 C C . ILE A 1 278 ? -10.622 21.914 32.817 1.00 53.00 278 ILE A C 1
ATOM 2253 O O . ILE A 1 278 ? -10.852 22.846 33.578 1.00 53.00 278 ILE A O 1
ATOM 2257 N N . SER A 1 279 ? -9.437 21.761 32.221 1.00 49.09 279 SER A N 1
ATOM 2258 C CA . SER A 1 279 ? -8.285 22.652 32.426 1.00 49.09 279 SER A CA 1
ATOM 2259 C C . SER A 1 279 ? -8.489 24.081 31.908 1.00 49.09 279 SER A C 1
ATOM 2261 O O . SER A 1 279 ? -7.825 24.980 32.407 1.00 49.09 279 SER A O 1
ATOM 2263 N N . ASN A 1 280 ? -9.348 24.299 30.910 1.00 49.41 280 ASN A N 1
ATOM 2264 C CA . ASN A 1 280 ? -9.603 25.628 30.336 1.00 49.41 280 ASN A CA 1
ATOM 2265 C C . ASN A 1 280 ? -10.745 26.390 31.036 1.00 49.41 280 ASN A C 1
ATOM 2267 O O . ASN A 1 280 ? -11.050 27.515 30.648 1.00 49.41 280 ASN A O 1
ATOM 2271 N N . ASN A 1 281 ? -11.383 25.777 32.038 1.00 47.78 281 ASN A N 1
ATOM 2272 C CA . ASN A 1 281 ? -12.486 26.356 32.810 1.00 47.78 281 ASN A CA 1
ATOM 2273 C C . ASN A 1 281 ? -12.068 26.788 34.234 1.00 47.78 281 ASN A C 1
ATOM 2275 O O . ASN A 1 281 ? -12.944 27.017 35.069 1.00 47.78 281 ASN A O 1
ATOM 2279 N N . PHE A 1 282 ? -10.761 26.893 34.507 1.00 42.34 282 PHE A N 1
ATOM 2280 C CA . PHE A 1 282 ? -10.192 27.411 35.757 1.00 42.34 282 PHE A CA 1
ATOM 2281 C C . PHE A 1 282 ? -9.264 28.595 35.495 1.00 42.34 282 PHE A C 1
ATOM 2283 O O . PHE A 1 282 ? -8.475 28.517 34.527 1.00 42.34 282 PHE A O 1
#

Organism: NCBI:txid554406

Secondary structure (DSSP, 8-state):
--HHHHHHHHHHS---HHHHHHHHHHHHHHHHHH-HHHHHHHHHHHHHHHHHHHHHHHHHHHHHTTGGGGS-HHHHHHHHHHHHHHHHHHHHHHHHHHHHHHHHHHHHHT-GGG--HHHHHHHHHHHHHHHHHHHHHHHH-TTTHHHHHHHHHHHHHHS-THHHHHSS--HHHHHHHHHHHHTTTHHHHHHHHHHHHHHHHHHHHHHHHHHH-TTSHHHHHHHHHHHHHHHHHHHHHHHHHHHHHHHHHHHHHHHTTTTTSTT-HHHHHHHHHHHHHHHTT-

Radius of gyration: 21.26 Å; chains: 1; bounding box: 51×43×70 Å

Sequence (282 aa):
MDLENVRKEILGVKLDISEYFRVAFSVFKILLKENKLLMFFSFLITLIGVVSGVIVIGEQIIGEAEIYEYYDIVTKLILAFMSIVYLIFNIGSPFFKGYFFRKVAFKLENNTNNLNLGKLYIKVLKLLGVVLVLSVISIFAEKISSFIGSIVTIWALLYFFEAYYIRNLGLKDSANYSLELSKGNRYKVIVPNLIVGIPSLIGIVSAVFILSNQRNGFIILGFFFLFTIIAAIVIVYMEIFNIVVFLNVENNYLKNEGKDSKYNFKDKEEIDLRNSQISNNF

Foldseek 3Di:
DDLVVLLCPLQPDQDDLVVLLVSLVVLVVNCVVPVVVLLVCLLVLLLLLLQLVLLLLLVVVCVVVVVVVVDDPVVVVVNVVSPVSNVVSVLPVQLSLLQSLQCSLCSSVVNNVPDDSVLLVVLSVVVVVVVVVLCVVLVVVVVCVVVSVVVVVVLQQQFLPSQSSHPSDDPVRRSVVRVVLSVVPRCLSNVLVVVLVVLSVVLNVLSNVLVNDVPCNPVSVVVSSVSSSVSSSSVSSSSSSSSSSVSNSVSVCCVPVCVVPPPNVVVVVVVVVVVVVVVVVD

pLDDT: mean 80.35, std 13.7, range [42.34, 97.44]